Protein AF-A0A9E0R9Z4-F1 (afdb_monomer)

Sequence (331 aa):
MIKPELPKFPKLKLDVGQRIPASWDFDIGVSLILLVPEAERNALAKSPWADFLKLRLADFPATSNPIVISGPKGTRTAVAFVQDDVSGFKALSQARKLIAPLLAERTRKINVISLLHKAQAACVMAEALVSAAFSALFQLPKISGETPDKPPLAAMNFFGEFDAADFRYAKATAEGNNLARWLTHLPGNYLTPGIYRDFAEALAAVEGWEADFYDLDRLEQLEAGAFLSVVEASPIRDAGILRLSYRPKGSREQPLALVGKGICFDTGGSNLKVSGSMLGMHGDMQGSAVALGTMLALTRLTFPTPWTAGWLWLKTTSAQRRSSAMTLLPR

Mean predicted aligned error: 7.46 Å

Radius of gyration: 25.43 Å; Cα contacts (8 Å, |Δi|>4): 610; chains: 1; bounding box: 62×51×84 Å

pLDDT: mean 86.97, std 15.09, range [26.38, 98.12]

Solvent-accessible surface area (backbone atoms only — not comparable to full-atom values): 18214 Å² total; per-residue (Å²): 131,80,74,74,73,85,82,77,74,66,77,66,46,77,47,82,40,93,62,71,67,56,71,82,74,64,60,80,56,35,26,38,38,39,38,30,28,57,92,44,65,71,50,45,70,79,42,63,57,25,72,61,50,56,60,60,55,66,79,48,65,91,84,62,68,65,43,76,46,81,40,78,85,72,22,43,32,28,39,36,66,40,53,78,80,56,46,68,70,58,29,36,56,48,22,40,67,50,46,53,64,46,50,74,69,51,27,36,30,38,41,37,41,45,55,46,90,43,50,69,35,38,29,51,40,49,34,20,36,50,29,34,46,45,60,68,60,42,78,64,84,71,97,56,100,66,81,80,87,73,71,57,54,43,35,40,38,38,23,50,56,47,88,86,49,66,58,61,62,30,50,21,47,35,51,12,52,48,50,20,53,37,60,49,66,39,52,42,89,58,34,37,39,50,54,45,49,55,45,52,49,53,50,25,63,76,73,71,36,49,77,49,78,36,44,59,71,58,35,58,76,66,64,40,54,79,60,51,67,59,48,65,60,42,96,64,94,49,41,34,34,46,32,39,37,45,68,45,89,90,58,82,64,77,57,49,79,43,79,12,49,24,21,22,20,48,37,53,18,82,63,55,51,60,94,67,66,41,66,70,23,33,42,53,19,45,45,27,30,46,45,54,12,47,52,49,16,40,58,70,60,64,50,72,69,24,36,32,34,47,33,43,34,35,50,49,28,36,65,65,76,82,76,78,90,76,80,80,84,80,135

Foldseek 3Di:
DDQDDDFDFDQAAEAEDADQDELVNDDALEAEEEEAALVCNVLCCVHHPSVVCVVVCVVDDNPDAFDWDQDPPRHIYTYGHFYLPDDLVNLLVSLLVRVVVSLVVLRQEYEYEYSDPDLVRVQSNVLSNLLNVRLVQGDADDPDPDDDDGRNHHYYYYYDSCPVHDNLLSRLLSQLVSQLVNQLPDALVNDFLQSVLVNLVVVCVVLVKDKDWQFPVNCVVVVVVVLCVQAVQDPDRSFTKMKIWDADPPDPDDAAEAEFEQECAEQPAQHGDDDCSRPSRSNRRSRVSSVSSVVSSCSSVVPNHIHMYMYGNGYYRHHHDPDPPDDDDDD

Secondary structure (DSSP, 8-state):
--PPPPP-----EEEEESSPPPTTS--TTEEEEEEEESS-GGGGGGSTTHHHHHHHHTTS-TT--SEEEE-GGG-EEEEEEE-TT--HHHHHHHHHHHHHHHHHTT-SEEEEEE--S-HHHHHHHHHHHHHHHHHHHPPPPP-SSSPPPPP---EEEEESS-TT--HHHHHHHHHHHHHHHHHHHS-TTTS-HHHHHHHHHHHHHHHT-EEEEE-HHHHHHTT-HHHHHHHTT-SS---EEEEEEE--TT--SPPEEEEEEEES-B--TTS---TTTTTTGGGGGHHHHHHHHHHHHHHHTT-SS-EEEEEEEE--B-PPP------PPP-

Structure (mmCIF, N/CA/C/O backbone):
data_AF-A0A9E0R9Z4-F1
#
_entry.id   AF-A0A9E0R9Z4-F1
#
loop_
_atom_site.group_PDB
_atom_site.id
_atom_site.type_symbol
_atom_site.label_atom_id
_atom_site.label_alt_id
_atom_site.label_comp_id
_atom_site.label_asym_id
_atom_site.label_entity_id
_atom_site.label_seq_id
_atom_site.pdbx_PDB_ins_code
_atom_site.Cartn_x
_atom_site.Cartn_y
_atom_site.Cartn_z
_atom_site.occupancy
_atom_site.B_iso_or_equiv
_atom_site.auth_seq_id
_atom_site.auth_comp_id
_atom_site.auth_asym_id
_atom_site.auth_atom_id
_atom_site.pdbx_PDB_model_num
ATOM 1 N N . MET A 1 1 ? -27.993 5.389 6.411 1.00 56.16 1 MET A N 1
ATOM 2 C CA . MET A 1 1 ? -26.636 5.944 6.214 1.00 56.16 1 MET A CA 1
ATOM 3 C C . MET A 1 1 ? -25.795 4.835 5.597 1.00 56.16 1 MET A C 1
ATOM 5 O O . MET A 1 1 ? -25.908 3.713 6.075 1.00 56.16 1 MET A O 1
ATOM 9 N N . ILE A 1 2 ? -25.067 5.088 4.507 1.00 62.41 2 ILE A N 1
ATOM 10 C CA . ILE A 1 2 ? -24.232 4.059 3.862 1.00 62.41 2 ILE A CA 1
ATOM 11 C C . ILE A 1 2 ? -23.060 3.772 4.806 1.00 62.41 2 ILE A C 1
ATOM 13 O O . ILE A 1 2 ? -22.281 4.680 5.086 1.00 62.41 2 ILE A O 1
ATOM 17 N N . LYS A 1 3 ? -22.963 2.546 5.334 1.00 71.69 3 LYS A N 1
ATOM 18 C CA . LYS A 1 3 ? -21.789 2.121 6.107 1.00 71.69 3 LYS A CA 1
ATOM 19 C C . LYS A 1 3 ? -20.636 1.837 5.131 1.00 71.69 3 LYS A C 1
ATOM 21 O O . LYS A 1 3 ? -20.890 1.215 4.098 1.00 71.69 3 LYS A O 1
ATOM 26 N N . PRO A 1 4 ? -19.401 2.285 5.410 1.00 80.19 4 PRO A N 1
ATOM 27 C CA . PRO A 1 4 ? -18.258 1.966 4.568 1.00 80.19 4 PRO A CA 1
ATOM 28 C C . PRO A 1 4 ? -17.989 0.458 4.610 1.00 80.19 4 PRO A C 1
ATOM 30 O O . PRO A 1 4 ? -17.840 -0.128 5.679 1.00 80.19 4 PRO A O 1
ATOM 33 N N . GLU A 1 5 ? -17.929 -0.170 3.438 1.00 86.12 5 GLU A N 1
ATOM 34 C CA . GLU A 1 5 ? -17.484 -1.558 3.301 1.00 86.12 5 GLU A CA 1
ATOM 35 C C . GLU A 1 5 ? -15.954 -1.651 3.398 1.00 86.12 5 GLU A C 1
ATOM 37 O O . GLU A 1 5 ? -15.237 -0.674 3.147 1.00 86.12 5 GLU A O 1
ATOM 42 N N . LEU A 1 6 ? -15.446 -2.848 3.713 1.00 90.69 6 LEU A N 1
ATOM 43 C CA . LEU A 1 6 ? -14.014 -3.126 3.639 1.00 90.69 6 LEU A CA 1
ATOM 44 C C . LEU A 1 6 ? -13.506 -2.900 2.201 1.00 90.69 6 LEU A C 1
ATOM 46 O O . LEU A 1 6 ? -14.129 -3.374 1.242 1.00 90.69 6 LEU A O 1
ATOM 50 N N . PRO A 1 7 ? -12.375 -2.194 2.021 1.00 91.75 7 PRO A N 1
ATOM 51 C CA . PRO A 1 7 ? -11.860 -1.904 0.696 1.00 91.75 7 PRO A CA 1
ATOM 52 C C . PRO A 1 7 ? -11.437 -3.181 -0.031 1.00 91.75 7 PRO A C 1
ATOM 54 O O . PRO A 1 7 ? -10.854 -4.101 0.542 1.00 91.75 7 PRO A O 1
ATOM 57 N N . LYS A 1 8 ? -11.676 -3.214 -1.344 1.00 91.75 8 LYS A N 1
ATOM 58 C CA . LYS A 1 8 ? -11.185 -4.287 -2.214 1.00 91.75 8 LYS A CA 1
ATOM 59 C C . LYS A 1 8 ? -9.782 -3.937 -2.694 1.00 91.75 8 LYS A C 1
ATOM 61 O O . LYS A 1 8 ? -9.606 -2.978 -3.445 1.00 91.75 8 LYS A O 1
ATOM 66 N N . PHE A 1 9 ? -8.796 -4.728 -2.291 1.00 92.44 9 PHE A N 1
ATOM 67 C CA . PHE A 1 9 ? -7.417 -4.534 -2.731 1.00 92.44 9 PHE A CA 1
ATOM 68 C C . PHE A 1 9 ? -7.198 -5.008 -4.179 1.00 92.44 9 PHE A C 1
ATOM 70 O O . PHE A 1 9 ? -7.880 -5.936 -4.636 1.00 92.44 9 PHE A O 1
ATOM 77 N N . PRO A 1 10 ? -6.270 -4.381 -4.929 1.00 90.94 10 PRO A N 1
ATOM 78 C CA . PRO A 1 10 ? -5.980 -4.768 -6.304 1.00 90.94 10 PRO A CA 1
ATOM 79 C C . PRO A 1 10 ? -5.499 -6.219 -6.399 1.00 90.94 10 PRO A C 1
ATOM 81 O O . PRO A 1 10 ? -4.565 -6.628 -5.714 1.00 90.94 10 PRO A O 1
ATOM 84 N N . LYS A 1 11 ? -6.103 -6.993 -7.304 1.00 90.62 11 LYS A N 1
ATOM 85 C CA . LYS A 1 11 ? -5.651 -8.348 -7.635 1.00 90.62 11 LYS A CA 1
ATOM 86 C C . LYS A 1 11 ? -4.721 -8.281 -8.839 1.00 90.62 11 LYS A C 1
ATOM 88 O O . LYS A 1 11 ? -5.179 -8.331 -9.976 1.00 90.62 11 LYS A O 1
ATOM 93 N N . LEU A 1 12 ? -3.427 -8.141 -8.573 1.00 94.50 12 LEU A N 1
ATOM 94 C CA . LEU A 1 12 ? -2.393 -8.067 -9.601 1.00 94.50 12 LEU A CA 1
ATOM 95 C C . LEU A 1 12 ? -1.545 -9.342 -9.594 1.00 94.50 12 LEU A C 1
ATOM 97 O O . LEU A 1 12 ? -0.911 -9.672 -8.583 1.00 94.50 12 LEU A O 1
ATOM 101 N N . LYS A 1 13 ? -1.531 -10.058 -10.724 1.00 95.38 13 LYS A N 1
ATOM 102 C CA . LYS A 1 13 ? -0.639 -11.205 -10.910 1.00 95.38 13 LYS A CA 1
ATOM 103 C C . LYS A 1 13 ? 0.789 -10.694 -11.093 1.00 95.38 13 LYS A C 1
ATOM 105 O O . LYS A 1 13 ? 1.010 -9.801 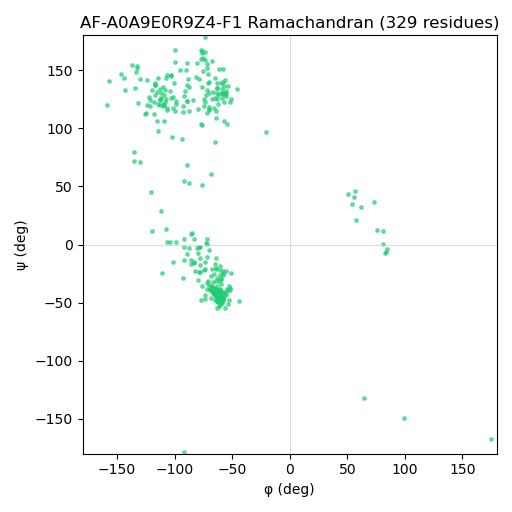-11.905 1.00 95.38 13 LYS A O 1
ATOM 110 N N . LEU A 1 14 ? 1.726 -11.234 -10.321 1.00 95.06 14 LEU A N 1
ATOM 111 C CA . LEU A 1 14 ? 3.145 -10.907 -10.420 1.00 95.06 14 LEU A CA 1
ATOM 112 C C . LEU A 1 14 ? 3.891 -12.200 -10.718 1.00 95.06 14 LEU A C 1
ATOM 114 O O . LEU A 1 14 ? 3.811 -13.124 -9.912 1.00 95.06 14 LEU A O 1
ATOM 118 N N . ASP A 1 15 ? 4.578 -12.250 -11.853 1.00 92.62 15 ASP A N 1
ATOM 119 C CA . ASP A 1 15 ? 5.356 -13.412 -12.281 1.00 92.62 15 ASP A CA 1
ATOM 120 C C . ASP A 1 15 ? 6.812 -12.989 -12.531 1.00 92.62 15 ASP A C 1
ATOM 122 O O . ASP A 1 15 ? 7.058 -11.913 -13.079 1.00 92.62 15 ASP A O 1
ATOM 126 N N . VAL A 1 16 ? 7.774 -13.837 -12.160 1.00 91.88 16 VAL A N 1
ATOM 127 C CA . VAL A 1 16 ? 9.192 -13.680 -12.523 1.00 91.88 16 VAL A CA 1
ATOM 128 C C . VAL A 1 16 ? 9.520 -14.727 -13.582 1.00 91.88 16 VAL A C 1
ATOM 130 O O . VAL A 1 16 ? 9.368 -15.925 -13.349 1.00 91.88 16 VAL A O 1
ATOM 133 N N . GLY A 1 17 ? 9.892 -14.275 -14.776 1.00 82.38 17 GLY A N 1
ATOM 134 C CA . GLY A 1 17 ? 10.219 -15.124 -15.914 1.00 82.38 17 GLY A CA 1
ATOM 135 C C . GLY A 1 17 ? 11.726 -15.269 -16.100 1.00 82.38 17 GLY A C 1
ATOM 136 O O . GLY A 1 17 ? 12.461 -14.288 -16.026 1.00 82.38 17 GLY A O 1
ATOM 137 N N . GLN A 1 18 ? 12.179 -16.483 -16.421 1.00 69.06 18 GLN A N 1
ATOM 138 C CA . GLN A 1 18 ? 13.611 -16.784 -16.556 1.00 69.06 18 GLN A CA 1
ATOM 139 C C . GLN A 1 18 ? 14.242 -16.302 -17.871 1.00 69.06 18 GLN A C 1
ATOM 141 O O . GLN A 1 18 ? 15.449 -16.091 -17.932 1.00 69.06 18 GLN A O 1
ATOM 146 N N . ARG A 1 19 ? 13.454 -16.119 -18.940 1.00 82.38 19 ARG A N 1
ATOM 147 C CA . ARG A 1 19 ? 13.958 -15.655 -20.244 1.00 82.38 19 ARG A CA 1
ATOM 148 C C . ARG A 1 19 ? 13.379 -14.294 -20.589 1.00 82.38 19 ARG A C 1
ATOM 150 O O . ARG A 1 19 ? 12.162 -14.128 -20.572 1.00 82.38 19 ARG A O 1
ATOM 157 N N . ILE A 1 20 ? 14.240 -13.359 -20.989 1.00 82.38 20 ILE A N 1
ATOM 158 C CA . ILE A 1 20 ? 13.803 -12.101 -21.601 1.00 82.38 20 ILE A CA 1
ATOM 159 C C . ILE A 1 20 ? 12.980 -12.429 -22.865 1.00 82.38 20 ILE A C 1
ATOM 161 O O . ILE A 1 20 ? 13.461 -13.182 -23.723 1.00 82.38 20 ILE A O 1
ATOM 165 N N . PRO A 1 21 ? 11.743 -11.913 -22.991 1.00 81.94 21 PRO A N 1
ATOM 166 C CA . PRO A 1 21 ? 10.902 -12.171 -24.154 1.00 81.94 21 PRO A CA 1
ATOM 167 C C . PRO A 1 21 ? 11.546 -11.596 -25.417 1.00 81.94 21 PRO A C 1
ATOM 169 O O . PRO A 1 21 ? 12.087 -10.491 -25.402 1.00 81.94 21 PRO A O 1
ATOM 172 N N . ALA A 1 22 ? 11.476 -12.335 -26.519 1.00 80.56 22 ALA A N 1
ATOM 173 C CA . ALA A 1 22 ? 11.894 -11.857 -27.827 1.00 80.56 22 ALA A CA 1
ATOM 174 C C . ALA A 1 22 ? 10.876 -10.851 -28.389 1.00 80.56 22 ALA A C 1
ATOM 176 O O . ALA A 1 22 ? 9.740 -10.754 -27.931 1.00 80.56 22 ALA A O 1
ATOM 177 N N . SER A 1 23 ? 11.254 -10.114 -29.433 1.00 77.06 23 SER A N 1
ATOM 178 C CA . SER A 1 23 ? 10.405 -9.087 -30.063 1.00 77.06 23 SER A CA 1
ATOM 179 C C . SER A 1 23 ? 9.060 -9.610 -30.589 1.00 77.06 23 SER A C 1
ATOM 181 O O . SER A 1 23 ? 8.093 -8.851 -30.697 1.00 77.06 23 SER A O 1
ATOM 183 N N . TRP A 1 24 ? 8.971 -10.896 -30.929 1.00 71.31 24 TRP A N 1
ATOM 184 C CA . TRP A 1 24 ? 7.733 -11.527 -31.385 1.00 71.31 24 TRP A CA 1
ATOM 185 C C . TRP A 1 24 ? 6.841 -12.038 -30.245 1.00 71.31 24 TRP A C 1
ATOM 187 O O . TRP A 1 24 ? 5.665 -12.268 -30.508 1.00 71.31 24 TRP A O 1
ATOM 197 N N . ASP A 1 25 ? 7.347 -12.123 -29.009 1.00 76.56 25 ASP A N 1
ATOM 198 C CA . ASP A 1 25 ? 6.616 -12.617 -27.828 1.00 76.56 25 ASP A CA 1
ATOM 199 C C . ASP A 1 25 ? 5.656 -11.555 -27.229 1.00 76.56 25 ASP A C 1
ATOM 201 O O . ASP A 1 25 ? 4.961 -11.815 -26.248 1.00 76.56 25 ASP A O 1
ATOM 205 N N . PHE A 1 26 ? 5.619 -10.339 -27.791 1.00 80.38 26 PHE A N 1
ATOM 206 C CA . PHE A 1 26 ? 4.777 -9.238 -27.311 1.00 80.38 26 PHE A CA 1
ATOM 207 C C . PHE A 1 26 ? 3.416 -9.193 -28.019 1.00 80.38 26 PHE A C 1
ATOM 209 O O . PHE A 1 26 ? 3.329 -8.888 -29.216 1.00 80.38 26 PHE A O 1
ATOM 216 N N . ASP A 1 27 ? 2.363 -9.445 -27.238 1.00 77.44 27 ASP A N 1
ATOM 217 C CA . ASP A 1 27 ? 0.961 -9.291 -27.632 1.00 77.44 27 ASP A CA 1
ATOM 218 C C . ASP A 1 27 ? 0.534 -7.813 -27.721 1.00 77.44 27 ASP A C 1
ATOM 220 O O . ASP A 1 27 ? 1.096 -6.924 -27.075 1.00 77.44 27 ASP A O 1
ATOM 224 N N . ILE A 1 28 ? -0.544 -7.555 -28.468 1.00 75.94 28 ILE A N 1
ATOM 225 C CA . ILE A 1 28 ? -1.193 -6.238 -28.523 1.00 75.94 28 ILE A CA 1
ATOM 226 C C . ILE A 1 28 ? -1.750 -5.876 -27.135 1.00 75.94 28 ILE A C 1
ATOM 228 O O . ILE A 1 28 ? -2.416 -6.681 -26.483 1.00 75.94 28 ILE A O 1
ATOM 232 N N . GLY A 1 29 ? -1.513 -4.638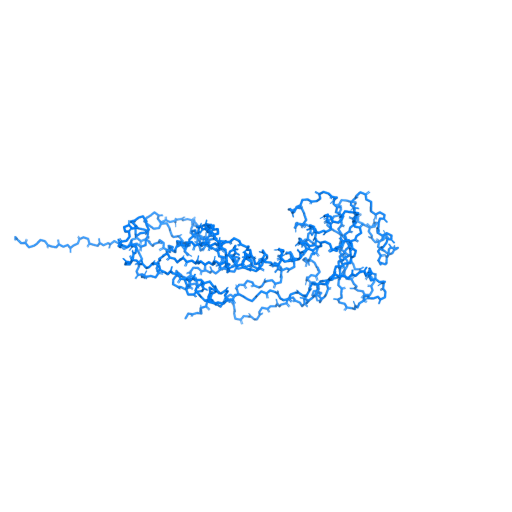 -26.690 1.00 76.25 29 GLY A N 1
ATOM 233 C CA . GLY A 1 29 ? -1.996 -4.140 -25.394 1.00 76.25 29 GLY A CA 1
ATOM 234 C C . GLY A 1 29 ? -1.136 -4.547 -24.191 1.00 76.25 29 GLY A C 1
ATOM 235 O O . GLY A 1 29 ? -1.563 -4.360 -23.047 1.00 76.25 29 GLY A O 1
ATOM 236 N N . VAL A 1 30 ? 0.058 -5.092 -24.444 1.00 88.69 30 VAL A N 1
ATOM 237 C CA . VAL A 1 30 ? 1.127 -5.251 -23.454 1.00 88.69 30 VAL A CA 1
ATOM 238 C C . VAL A 1 30 ? 2.010 -4.008 -23.493 1.00 88.69 30 VAL A C 1
ATOM 240 O O . VAL A 1 30 ? 2.410 -3.554 -24.562 1.00 88.69 30 VAL A O 1
ATOM 243 N N . SER A 1 31 ? 2.316 -3.446 -22.330 1.00 94.00 31 SER A N 1
ATOM 244 C CA . SER A 1 31 ? 3.304 -2.374 -22.201 1.00 94.00 31 SER A CA 1
ATOM 245 C C . SER A 1 31 ? 4.643 -2.924 -21.731 1.00 94.00 31 SER A C 1
ATOM 247 O O . SER A 1 31 ? 4.710 -3.971 -21.089 1.00 94.00 31 SER A O 1
ATOM 249 N N . LEU A 1 32 ? 5.710 -2.192 -22.026 1.00 94.75 32 LEU A N 1
ATOM 250 C CA . LEU A 1 32 ? 7.074 -2.558 -21.677 1.00 94.75 32 LEU A CA 1
ATOM 251 C C . LEU A 1 32 ? 7.691 -1.491 -20.772 1.00 94.75 32 LEU A C 1
ATOM 253 O O . LEU A 1 32 ? 7.618 -0.302 -21.069 1.00 94.75 32 LEU A O 1
ATOM 257 N N . ILE A 1 33 ? 8.330 -1.918 -19.688 1.00 97.25 33 ILE A N 1
ATOM 258 C CA . ILE A 1 33 ? 9.243 -1.107 -18.888 1.00 97.25 33 ILE A CA 1
ATOM 259 C C . ILE A 1 33 ? 10.650 -1.670 -19.072 1.00 97.25 33 ILE A C 1
ATOM 261 O O . ILE A 1 33 ? 10.876 -2.855 -18.838 1.00 97.25 33 ILE A O 1
ATOM 265 N N . LEU A 1 34 ? 11.594 -0.820 -19.467 1.00 96.75 34 LEU A N 1
ATOM 266 C CA . LEU A 1 34 ? 13.016 -1.147 -19.536 1.00 96.75 34 LEU A CA 1
ATOM 267 C C . LEU A 1 34 ? 13.759 -0.413 -18.425 1.00 96.75 34 LEU A C 1
ATOM 269 O O . LEU A 1 34 ? 13.718 0.817 -18.363 1.00 96.75 34 LEU A O 1
ATOM 273 N N . LEU A 1 35 ? 14.451 -1.162 -17.569 1.00 97.50 35 LEU A N 1
ATOM 274 C CA . LEU A 1 35 ? 15.369 -0.610 -16.577 1.00 97.50 35 LEU A CA 1
ATOM 275 C C . LEU A 1 35 ? 16.792 -0.731 -17.118 1.00 97.50 35 LEU A C 1
ATOM 277 O O . LEU A 1 35 ? 17.285 -1.837 -17.325 1.00 97.50 35 LEU A O 1
ATOM 281 N N . VAL A 1 36 ? 17.437 0.404 -17.367 1.00 96.75 36 VAL A N 1
ATOM 282 C CA . VAL A 1 36 ? 18.764 0.494 -17.987 1.00 96.75 36 VAL A CA 1
ATOM 283 C C . VAL A 1 36 ? 19.734 1.132 -16.991 1.00 96.75 36 VAL A C 1
ATOM 285 O O . VAL A 1 36 ? 19.356 2.127 -16.369 1.00 96.75 36 VAL A O 1
ATOM 288 N N . PRO A 1 37 ? 20.974 0.634 -16.834 1.00 96.25 37 PRO A N 1
ATOM 289 C CA . PRO A 1 37 ? 21.975 1.302 -16.009 1.00 96.25 37 PRO A CA 1
ATOM 290 C C . PRO A 1 37 ? 22.214 2.730 -16.505 1.00 96.25 37 PRO A C 1
ATOM 292 O O . PRO A 1 37 ? 22.470 2.948 -17.691 1.00 96.25 37 PRO A O 1
ATOM 295 N N . GLU A 1 38 ? 22.165 3.719 -15.611 1.00 94.31 38 GLU A N 1
ATOM 296 C CA . GLU A 1 38 ? 22.429 5.116 -15.980 1.00 94.31 38 GLU A CA 1
ATOM 297 C C . GLU A 1 38 ? 23.867 5.309 -16.488 1.00 94.31 38 GLU A C 1
ATOM 299 O O . GLU A 1 38 ? 24.081 6.058 -17.443 1.00 94.31 38 GLU A O 1
ATOM 304 N N . ALA A 1 39 ? 24.823 4.574 -15.907 1.00 93.12 39 ALA A N 1
ATOM 305 C CA . ALA A 1 39 ? 26.234 4.592 -16.289 1.00 93.12 39 ALA A CA 1
ATOM 306 C C . ALA A 1 39 ? 26.532 3.857 -17.612 1.00 93.12 39 ALA A C 1
ATOM 308 O O . ALA A 1 39 ? 27.533 4.154 -18.258 1.00 93.12 39 ALA A O 1
ATOM 309 N N . GLU A 1 40 ? 25.671 2.928 -18.045 1.00 92.88 40 GLU A N 1
ATOM 310 C CA . GLU A 1 40 ? 25.884 2.121 -19.253 1.00 92.88 40 GLU A CA 1
ATOM 311 C C . GLU A 1 40 ? 24.608 2.025 -20.098 1.00 92.88 40 GLU A C 1
ATOM 313 O O . GLU A 1 40 ? 23.968 0.980 -20.231 1.00 92.88 40 GLU A O 1
ATOM 318 N N . ARG A 1 41 ? 24.245 3.138 -20.746 1.00 90.69 41 ARG A N 1
ATOM 319 C CA . ARG A 1 41 ? 23.057 3.192 -21.619 1.00 90.69 41 ARG A CA 1
ATOM 320 C C . ARG A 1 41 ? 23.130 2.220 -22.806 1.00 90.69 41 ARG A C 1
ATOM 322 O O . ARG A 1 41 ? 22.093 1.817 -23.329 1.00 90.69 41 ARG A O 1
ATOM 329 N N . ASN A 1 42 ? 24.333 1.788 -23.197 1.00 89.81 42 ASN A N 1
ATOM 330 C CA . ASN A 1 42 ? 24.546 0.793 -24.254 1.00 89.81 42 ASN A CA 1
ATOM 331 C C . ASN A 1 42 ? 23.985 -0.598 -23.911 1.00 89.81 42 ASN A C 1
ATOM 333 O O . ASN A 1 42 ? 23.737 -1.378 -24.833 1.00 89.81 42 ASN A O 1
ATOM 337 N N . ALA A 1 43 ? 23.686 -0.885 -22.636 1.00 92.38 43 ALA A N 1
ATOM 338 C CA . ALA A 1 43 ? 23.003 -2.112 -22.221 1.00 92.38 43 ALA A CA 1
ATOM 339 C C . ALA A 1 43 ? 21.655 -2.321 -22.941 1.00 92.38 43 ALA A C 1
ATOM 341 O O . ALA A 1 43 ? 21.230 -3.462 -23.123 1.00 92.38 43 ALA A O 1
ATOM 342 N N . LEU A 1 44 ? 21.032 -1.248 -23.457 1.00 92.31 44 LEU A N 1
ATOM 343 C CA . LEU A 1 44 ? 19.868 -1.298 -24.355 1.00 92.31 44 LEU A CA 1
ATOM 344 C C . LEU A 1 44 ? 20.049 -2.235 -25.558 1.00 92.31 44 LEU A C 1
ATOM 346 O O . LEU A 1 44 ? 19.057 -2.743 -26.075 1.00 92.31 44 LEU A O 1
ATOM 350 N N . ALA A 1 45 ? 21.282 -2.512 -25.993 1.00 91.56 45 ALA A N 1
ATOM 351 C CA . ALA A 1 45 ? 21.564 -3.481 -27.053 1.00 91.56 45 ALA A CA 1
ATOM 352 C C . ALA A 1 45 ? 21.038 -4.900 -26.750 1.00 91.56 45 ALA A C 1
ATOM 354 O O . ALA A 1 45 ? 20.797 -5.666 -27.675 1.00 91.56 45 ALA A O 1
ATOM 355 N N . LYS A 1 46 ? 20.831 -5.234 -25.469 1.00 90.06 46 LYS A N 1
ATOM 356 C CA . LYS A 1 46 ? 20.299 -6.526 -25.006 1.00 90.06 46 LYS A CA 1
ATOM 357 C C . LYS A 1 46 ? 18.764 -6.563 -24.945 1.00 90.06 46 LYS A C 1
ATOM 359 O O . LYS A 1 46 ? 18.192 -7.587 -24.584 1.00 90.06 46 LYS A O 1
ATOM 364 N N . SER A 1 47 ? 18.091 -5.451 -25.246 1.00 90.88 47 SER A N 1
ATOM 365 C CA . SER A 1 47 ? 16.631 -5.348 -25.176 1.00 90.88 47 SER A CA 1
ATOM 366 C C . SER A 1 47 ? 15.943 -5.753 -26.487 1.00 90.88 47 SER A C 1
ATOM 368 O O . SER A 1 47 ? 16.537 -5.648 -27.567 1.00 90.88 47 SER A O 1
ATOM 370 N N . PRO A 1 48 ? 14.667 -6.174 -26.434 1.00 88.56 48 PRO A N 1
ATOM 371 C CA . PRO A 1 48 ? 13.852 -6.326 -27.632 1.00 88.56 48 PRO A CA 1
ATOM 372 C C . PRO A 1 48 ? 13.780 -5.006 -28.403 1.00 88.56 48 PRO A C 1
ATOM 374 O O . PRO A 1 48 ? 13.574 -3.950 -27.811 1.00 88.56 48 PRO A O 1
ATOM 377 N N . TRP A 1 49 ? 13.920 -5.073 -29.729 1.00 90.31 49 TRP A N 1
ATOM 378 C CA . TRP A 1 49 ? 13.913 -3.896 -30.610 1.00 90.31 49 TRP A CA 1
ATOM 379 C C . TRP A 1 49 ? 15.044 -2.886 -30.342 1.00 90.31 49 TRP A C 1
ATOM 381 O O . TRP A 1 49 ? 14.863 -1.691 -30.569 1.00 90.31 49 TRP A O 1
ATOM 391 N N . ALA A 1 50 ? 16.216 -3.355 -29.900 1.00 91.81 50 ALA A N 1
ATOM 392 C CA . ALA A 1 50 ? 17.373 -2.520 -29.572 1.00 91.81 50 ALA A CA 1
ATOM 393 C C . ALA A 1 50 ? 17.683 -1.411 -30.597 1.00 91.81 50 ALA A C 1
ATOM 395 O O . ALA A 1 50 ? 17.850 -0.259 -30.204 1.00 91.81 50 ALA A O 1
ATOM 396 N N . ASP A 1 51 ? 17.732 -1.723 -31.896 1.00 91.81 51 ASP A N 1
ATOM 397 C CA . ASP A 1 51 ? 18.071 -0.731 -32.931 1.00 91.81 51 ASP A CA 1
ATOM 398 C C . ASP A 1 51 ? 17.011 0.370 -33.050 1.00 91.81 51 ASP A C 1
ATOM 400 O O . ASP A 1 51 ? 17.338 1.555 -33.118 1.00 91.81 51 ASP A O 1
ATOM 404 N N . PHE A 1 52 ? 15.731 -0.005 -32.974 1.00 92.38 52 PHE A N 1
ATOM 405 C CA . PHE A 1 52 ? 14.625 0.951 -32.927 1.00 92.38 52 PHE A CA 1
ATOM 406 C C . PHE A 1 52 ? 14.712 1.836 -31.678 1.00 92.38 52 PHE A C 1
ATOM 408 O O . PHE A 1 52 ? 14.579 3.055 -31.771 1.00 92.38 52 PHE A O 1
ATOM 415 N N . LEU A 1 53 ? 14.958 1.240 -30.508 1.00 93.06 53 LEU A N 1
ATOM 416 C CA . LEU A 1 53 ? 15.045 1.975 -29.246 1.00 93.06 53 LEU A CA 1
ATOM 417 C C . LEU A 1 53 ? 16.219 2.957 -29.246 1.00 93.06 53 LEU A C 1
ATOM 419 O O . LEU A 1 53 ? 16.041 4.097 -28.831 1.00 93.06 53 LEU A O 1
ATOM 423 N N . LYS A 1 54 ? 17.389 2.559 -29.758 1.00 92.44 54 LYS A N 1
ATOM 424 C CA . LYS A 1 54 ? 18.556 3.446 -29.885 1.00 92.44 54 LYS A CA 1
ATOM 425 C C . LYS A 1 54 ? 18.241 4.680 -30.729 1.00 92.44 54 LYS A C 1
ATOM 427 O O . LYS A 1 54 ? 18.540 5.788 -30.296 1.00 92.44 54 LYS A O 1
ATOM 432 N N . LEU A 1 55 ? 17.601 4.495 -31.886 1.00 92.69 55 LEU A N 1
ATOM 433 C CA . LEU A 1 55 ? 17.214 5.606 -32.760 1.00 92.69 55 LEU A CA 1
ATOM 434 C C . LEU A 1 55 ? 16.204 6.535 -32.078 1.00 92.69 55 LEU A C 1
ATOM 436 O O . LEU A 1 55 ? 16.397 7.743 -32.063 1.00 92.69 55 LEU A O 1
ATOM 440 N N . ARG A 1 56 ? 15.152 5.985 -31.459 1.00 93.31 56 ARG A N 1
ATOM 441 C CA . ARG A 1 56 ? 14.086 6.799 -30.848 1.00 93.31 56 ARG A CA 1
ATOM 442 C C . ARG A 1 56 ? 14.517 7.513 -29.578 1.00 93.31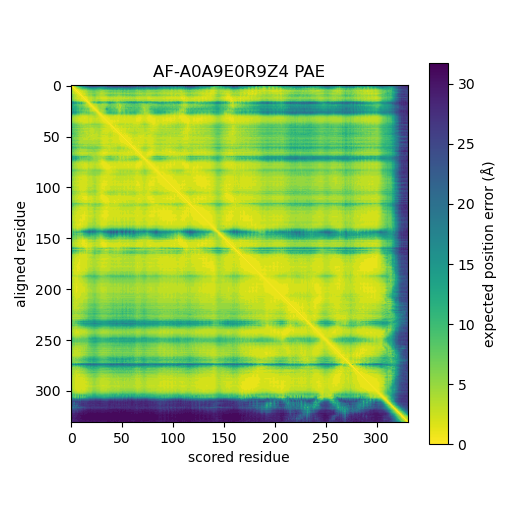 56 ARG A C 1
ATOM 444 O O . ARG A 1 56 ? 14.020 8.595 -29.302 1.00 93.31 56 ARG A O 1
ATOM 451 N N . LEU A 1 57 ? 15.410 6.925 -28.788 1.00 93.00 57 LEU A N 1
ATOM 452 C CA . LEU A 1 57 ? 15.911 7.566 -27.573 1.00 93.00 57 LEU A CA 1
ATOM 453 C C . LEU A 1 57 ? 16.892 8.707 -27.879 1.00 93.00 57 LEU A C 1
ATOM 455 O O . LEU A 1 57 ? 17.036 9.593 -27.041 1.00 93.00 57 LEU A O 1
ATOM 459 N N . ALA A 1 58 ? 17.513 8.725 -29.066 1.00 92.19 58 ALA A N 1
ATOM 460 C CA . ALA A 1 58 ? 18.360 9.832 -29.514 1.00 92.19 58 ALA A CA 1
ATOM 461 C C . ALA A 1 58 ? 17.572 11.135 -29.763 1.00 92.19 58 ALA A C 1
ATOM 463 O O . ALA A 1 58 ? 18.154 12.214 -29.688 1.00 92.19 58 ALA A O 1
ATOM 464 N N . ASP A 1 59 ? 16.253 11.045 -29.981 1.00 94.06 59 ASP A N 1
ATOM 465 C CA . ASP A 1 59 ? 15.362 12.204 -30.148 1.00 94.06 59 ASP A CA 1
ATOM 466 C C . ASP A 1 59 ? 15.124 12.973 -28.826 1.00 94.06 59 ASP A C 1
ATOM 468 O O . ASP A 1 59 ? 14.551 14.064 -28.831 1.00 94.06 59 ASP A O 1
ATOM 472 N N . PHE A 1 60 ? 15.529 12.417 -27.676 1.00 94.44 60 PHE A N 1
ATOM 473 C CA . PHE A 1 60 ? 15.267 12.988 -26.353 1.00 94.44 60 PHE A CA 1
ATOM 474 C C . PHE A 1 60 ? 16.530 13.596 -25.723 1.00 94.44 60 PHE A C 1
ATOM 476 O O . PHE A 1 60 ? 17.620 13.032 -25.843 1.00 94.44 60 PHE A O 1
ATOM 483 N N . PRO A 1 61 ? 16.402 14.693 -24.948 1.00 93.81 61 PRO A N 1
ATOM 484 C CA . PRO A 1 61 ? 17.513 15.219 -24.161 1.00 93.81 61 PRO A CA 1
ATOM 485 C C . PRO A 1 61 ? 18.084 14.160 -23.214 1.00 93.81 61 PRO A C 1
ATOM 487 O O . PRO A 1 61 ? 17.323 13.436 -22.568 1.00 93.81 61 PRO A O 1
ATOM 490 N N . ALA A 1 62 ? 19.409 14.134 -23.042 1.00 87.69 62 ALA A N 1
ATOM 491 C CA . ALA A 1 62 ? 20.096 13.162 -22.184 1.00 87.69 62 ALA A CA 1
ATOM 492 C C . ALA A 1 62 ? 19.621 13.176 -20.714 1.00 87.69 62 ALA A C 1
ATOM 494 O O . ALA A 1 62 ? 19.724 12.158 -20.027 1.00 87.69 62 ALA A O 1
ATOM 495 N N . THR A 1 63 ? 19.079 14.308 -20.253 1.00 90.94 63 THR A N 1
ATOM 496 C CA . THR A 1 63 ? 18.505 14.519 -18.914 1.00 90.94 63 THR A CA 1
ATOM 497 C C . THR A 1 63 ? 17.097 13.939 -18.739 1.00 90.94 63 THR A C 1
ATOM 499 O O . THR A 1 63 ? 16.606 13.859 -17.612 1.00 90.94 63 THR A O 1
ATOM 502 N N . SER A 1 64 ? 16.431 13.527 -19.822 1.00 93.06 64 SER A N 1
ATOM 503 C CA . SER A 1 64 ? 15.068 12.985 -19.777 1.00 93.06 64 SER A CA 1
ATOM 504 C C . SER A 1 64 ? 15.056 11.611 -19.116 1.00 93.06 64 SER A C 1
ATOM 506 O O . SER A 1 64 ? 15.681 10.671 -19.609 1.00 93.06 64 SER A O 1
ATOM 508 N N . ASN A 1 65 ? 14.338 11.481 -17.999 1.00 94.44 65 ASN A N 1
ATOM 509 C CA . ASN A 1 65 ? 14.218 10.218 -17.278 1.00 94.44 65 ASN A CA 1
ATOM 510 C C . ASN A 1 65 ? 12.959 10.191 -16.373 1.00 94.44 65 ASN A C 1
ATOM 512 O O . ASN A 1 65 ? 12.853 11.009 -15.448 1.00 94.44 65 ASN A O 1
ATOM 516 N N . PRO A 1 66 ? 12.010 9.257 -16.571 1.00 95.69 66 PRO A N 1
ATOM 517 C CA . PRO A 1 66 ? 11.970 8.251 -17.634 1.00 95.69 66 PRO A CA 1
ATOM 518 C C . PRO A 1 66 ? 11.557 8.838 -18.993 1.00 95.69 66 PRO A C 1
ATOM 520 O O . PRO A 1 66 ? 11.032 9.949 -19.067 1.00 95.69 66 PRO A O 1
ATOM 523 N N . ILE A 1 67 ? 11.763 8.066 -20.058 1.00 96.50 67 ILE A N 1
ATOM 524 C CA . ILE A 1 67 ? 11.305 8.372 -21.420 1.00 96.50 67 ILE A CA 1
ATOM 525 C C . ILE A 1 67 ? 10.193 7.392 -21.788 1.00 96.50 67 ILE A C 1
ATOM 527 O O . ILE A 1 67 ? 10.328 6.196 -21.550 1.00 96.50 67 ILE A O 1
ATOM 531 N N . VAL A 1 68 ? 9.100 7.875 -22.379 1.00 95.12 68 VAL A N 1
ATOM 532 C CA . VAL A 1 68 ? 7.985 7.025 -22.821 1.00 95.12 68 VAL A CA 1
ATOM 533 C C . VAL A 1 68 ? 7.770 7.209 -24.314 1.00 95.12 68 VAL A C 1
ATOM 535 O O . VAL A 1 68 ? 7.555 8.323 -24.784 1.00 95.12 68 VAL A O 1
ATOM 538 N N . ILE A 1 69 ? 7.813 6.107 -25.055 1.00 94.06 69 ILE A N 1
ATOM 539 C CA . ILE A 1 69 ? 7.695 6.080 -26.512 1.00 94.06 69 ILE A CA 1
ATOM 540 C C . ILE A 1 69 ? 6.713 5.006 -26.961 1.00 94.06 69 ILE A C 1
ATOM 542 O O . ILE A 1 69 ? 6.503 3.989 -26.298 1.00 94.06 69 ILE A O 1
ATOM 546 N N . SER A 1 70 ? 6.120 5.224 -28.130 1.00 90.69 70 SER A N 1
ATOM 547 C CA . SER A 1 70 ? 5.374 4.181 -28.829 1.00 90.69 70 SER A CA 1
ATOM 548 C C . SER A 1 70 ? 6.365 3.274 -29.552 1.00 90.69 70 SER A C 1
ATOM 550 O O . SER A 1 70 ? 7.115 3.732 -30.414 1.00 90.69 70 SER A O 1
ATOM 552 N N . GLY A 1 71 ? 6.393 2.010 -29.150 1.00 83.81 71 GLY A N 1
ATOM 553 C CA . GLY A 1 71 ? 7.224 0.962 -29.720 1.00 83.81 71 GLY A CA 1
ATOM 554 C C . GLY A 1 71 ? 6.528 0.190 -30.844 1.00 83.81 71 GLY A C 1
ATOM 555 O O . GLY A 1 71 ? 5.377 0.475 -31.201 1.00 83.81 71 GLY A O 1
ATOM 556 N N . PRO A 1 72 ? 7.214 -0.816 -31.408 1.00 82.31 72 PRO A N 1
ATOM 557 C CA . PRO A 1 72 ? 6.657 -1.669 -32.450 1.00 82.31 72 PRO A CA 1
ATOM 558 C C . PRO A 1 72 ? 5.370 -2.375 -31.998 1.00 82.31 72 PRO A C 1
ATOM 560 O O . PRO A 1 72 ? 5.167 -2.646 -30.812 1.00 82.31 72 PRO A O 1
ATOM 563 N N . LYS A 1 73 ? 4.482 -2.659 -32.960 1.00 79.50 73 LYS A N 1
ATOM 564 C CA . LYS A 1 73 ? 3.146 -3.250 -32.732 1.00 79.50 73 LYS A CA 1
ATOM 565 C C . LYS A 1 73 ? 2.232 -2.441 -31.787 1.00 79.50 73 LYS A C 1
ATOM 567 O O . LYS A 1 73 ? 1.296 -2.992 -31.218 1.00 79.50 73 LYS A O 1
ATOM 572 N N . GLY A 1 74 ? 2.495 -1.142 -31.609 1.00 81.31 74 GLY A N 1
ATOM 573 C CA . GLY A 1 74 ? 1.721 -0.284 -30.703 1.00 81.31 74 GLY A CA 1
ATOM 574 C C . GLY A 1 74 ? 2.042 -0.493 -29.218 1.00 81.31 74 GLY A C 1
ATOM 575 O O . GLY A 1 74 ? 1.319 0.008 -28.362 1.00 81.31 74 GLY A O 1
ATOM 576 N N . THR A 1 75 ? 3.123 -1.212 -28.900 1.00 87.06 75 THR A N 1
ATOM 577 C CA . THR A 1 75 ? 3.588 -1.445 -27.525 1.00 87.06 75 THR A CA 1
ATOM 578 C C . THR A 1 75 ? 4.034 -0.129 -26.899 1.00 87.06 75 THR A C 1
ATOM 580 O O . THR A 1 75 ? 5.014 0.471 -27.346 1.00 87.06 75 THR A O 1
ATOM 583 N N . ARG A 1 76 ? 3.389 0.326 -25.824 1.00 91.94 76 ARG A N 1
ATOM 584 C CA . ARG A 1 76 ? 3.891 1.490 -25.084 1.00 91.94 76 ARG A CA 1
ATOM 585 C C . ARG A 1 76 ? 5.106 1.101 -24.256 1.00 91.94 76 ARG A C 1
ATOM 587 O O . ARG A 1 76 ? 5.005 0.231 -23.392 1.00 91.94 76 ARG A O 1
ATOM 594 N N . THR A 1 77 ? 6.243 1.732 -24.534 1.00 94.38 77 THR A N 1
ATOM 595 C CA . THR A 1 77 ? 7.527 1.416 -23.902 1.00 94.38 77 THR A CA 1
ATOM 596 C C . THR A 1 77 ? 7.993 2.587 -23.052 1.00 94.38 77 THR A C 1
ATOM 598 O O . THR A 1 77 ? 8.182 3.690 -23.560 1.00 94.38 77 THR A O 1
ATOM 601 N N . ALA A 1 78 ? 8.190 2.344 -21.762 1.00 96.31 78 ALA A N 1
ATOM 602 C CA . ALA A 1 78 ? 8.764 3.288 -20.820 1.00 96.31 78 ALA A CA 1
ATOM 603 C C . ALA A 1 78 ? 10.188 2.844 -20.456 1.00 96.31 78 ALA A C 1
ATOM 605 O O . ALA A 1 78 ? 10.408 1.716 -20.026 1.00 96.31 78 ALA A O 1
ATOM 606 N N . VAL A 1 79 ? 11.166 3.723 -20.634 1.00 97.19 79 VAL A N 1
ATOM 607 C CA . VAL A 1 79 ? 12.583 3.461 -20.373 1.00 97.19 79 VAL A CA 1
ATOM 608 C C . VAL A 1 79 ? 13.024 4.311 -19.191 1.00 97.19 79 VAL A C 1
ATOM 610 O O . VAL A 1 79 ? 12.857 5.532 -19.205 1.00 97.19 79 VAL A O 1
ATOM 613 N N . ALA A 1 80 ? 13.584 3.670 -18.170 1.00 97.44 80 ALA A N 1
ATOM 614 C CA . ALA A 1 80 ? 14.199 4.333 -17.031 1.00 97.44 80 ALA A CA 1
ATOM 615 C C . ALA A 1 80 ? 15.702 4.093 -17.026 1.00 97.44 80 ALA A C 1
ATOM 617 O O . ALA A 1 80 ? 16.155 2.955 -17.143 1.00 97.44 80 ALA A O 1
ATOM 618 N N . PHE A 1 81 ? 16.455 5.167 -16.807 1.00 96.69 81 PHE A N 1
ATOM 619 C CA . PHE A 1 81 ? 17.871 5.081 -16.478 1.00 96.69 81 PHE A CA 1
ATOM 620 C C . PHE A 1 81 ? 18.013 5.072 -14.954 1.00 96.69 81 PHE A C 1
ATOM 622 O O . PHE A 1 81 ? 17.554 5.996 -14.273 1.00 96.69 81 PHE A O 1
ATOM 629 N N . VAL A 1 82 ? 18.576 3.999 -14.410 1.00 97.00 82 VAL A N 1
ATOM 630 C CA . VAL A 1 82 ? 18.577 3.707 -12.973 1.00 97.00 82 VAL A CA 1
ATOM 631 C C . VAL A 1 82 ? 20.009 3.707 -12.452 1.00 97.00 82 VAL A C 1
ATOM 633 O O . VAL A 1 82 ? 20.914 3.175 -13.093 1.00 97.00 82 VAL A O 1
ATOM 636 N N . GLN A 1 83 ? 20.203 4.319 -11.287 1.00 95.19 83 GLN A N 1
ATOM 637 C CA . GLN A 1 83 ? 21.480 4.304 -10.578 1.00 95.19 83 GLN A CA 1
ATOM 638 C C . GLN A 1 83 ? 21.661 2.979 -9.848 1.00 95.19 83 GLN A C 1
ATOM 640 O O . GLN A 1 83 ? 20.714 2.440 -9.277 1.00 95.19 83 GLN A O 1
ATOM 645 N N . ASP A 1 84 ? 22.890 2.484 -9.830 1.00 92.44 84 ASP A N 1
ATOM 646 C CA . ASP A 1 84 ? 23.251 1.232 -9.167 1.00 92.44 84 ASP A CA 1
ATOM 647 C C . ASP A 1 84 ? 22.969 1.235 -7.654 1.00 92.44 84 ASP A C 1
ATOM 649 O O . ASP A 1 84 ? 22.768 0.178 -7.060 1.00 92.44 84 ASP A O 1
ATOM 653 N N . ASP A 1 85 ? 22.969 2.413 -7.032 1.00 94.12 85 ASP A N 1
ATOM 654 C CA . ASP A 1 85 ? 22.703 2.673 -5.616 1.00 94.12 85 ASP A CA 1
ATOM 655 C C . ASP A 1 85 ? 21.382 3.436 -5.404 1.00 94.12 85 ASP A C 1
ATOM 657 O O . ASP A 1 85 ? 21.224 4.189 -4.440 1.00 94.12 85 ASP A O 1
ATOM 661 N N . VAL A 1 86 ? 20.412 3.257 -6.313 1.00 95.38 86 VAL A N 1
ATOM 662 C CA . VAL A 1 86 ? 19.120 3.952 -6.257 1.00 95.38 86 VAL A CA 1
ATOM 663 C C . VAL A 1 86 ? 18.451 3.797 -4.886 1.00 95.38 86 VAL A C 1
ATOM 665 O O . VAL A 1 86 ? 18.171 2.699 -4.407 1.00 95.38 86 VAL A O 1
ATOM 668 N N . SER A 1 87 ? 18.153 4.931 -4.251 1.00 95.38 87 SER A N 1
ATOM 669 C CA . SER A 1 87 ? 17.417 4.942 -2.988 1.00 95.38 87 SER A CA 1
ATOM 670 C C . SER A 1 87 ? 15.945 4.588 -3.201 1.00 95.38 87 SER A C 1
ATOM 672 O O . SER A 1 87 ? 15.359 4.903 -4.241 1.00 95.38 87 SER A O 1
ATOM 674 N N . GLY A 1 88 ? 15.301 4.015 -2.179 1.00 93.69 88 GLY A N 1
ATOM 675 C CA . GLY A 1 88 ? 13.878 3.661 -2.243 1.00 93.69 88 GLY A CA 1
ATOM 676 C C . GLY A 1 88 ? 12.972 4.842 -2.622 1.00 93.69 88 GLY A C 1
ATOM 677 O O . GLY A 1 88 ? 12.063 4.696 -3.437 1.00 93.69 88 GLY A O 1
ATOM 678 N N . PHE A 1 89 ? 13.261 6.051 -2.126 1.00 94.31 89 PHE A N 1
ATOM 679 C CA . PHE A 1 89 ? 12.501 7.255 -2.484 1.00 94.31 89 PHE A CA 1
ATOM 680 C C . PHE A 1 89 ? 12.620 7.614 -3.975 1.00 94.31 89 PHE A C 1
ATOM 682 O O . PHE A 1 89 ? 11.621 7.935 -4.633 1.00 94.31 89 PHE A O 1
ATOM 689 N N . LYS A 1 90 ? 13.838 7.549 -4.530 1.00 96.25 90 LYS A N 1
ATOM 690 C CA . LYS A 1 90 ? 14.081 7.830 -5.951 1.00 96.25 90 LYS A CA 1
ATOM 691 C C . LYS A 1 90 ? 13.446 6.751 -6.830 1.00 96.25 90 LYS A C 1
ATOM 693 O O . LYS A 1 90 ? 12.801 7.097 -7.821 1.00 96.25 90 LYS A O 1
ATOM 698 N N . ALA A 1 91 ? 13.534 5.488 -6.414 1.00 97.00 91 ALA A N 1
ATOM 699 C CA . ALA A 1 91 ? 12.886 4.361 -7.076 1.00 97.00 91 ALA A CA 1
ATOM 700 C C . ALA A 1 91 ? 11.359 4.523 -7.124 1.00 97.00 91 ALA A C 1
ATOM 702 O O . ALA A 1 91 ? 10.776 4.459 -8.203 1.00 97.00 91 ALA A O 1
ATOM 703 N N . LEU A 1 92 ? 10.706 4.839 -5.998 1.00 96.50 92 LEU A N 1
ATOM 704 C CA . LEU A 1 92 ? 9.259 5.107 -5.939 1.00 96.50 92 LEU A CA 1
ATOM 705 C C . LEU A 1 92 ? 8.849 6.280 -6.839 1.00 96.50 92 LEU A C 1
ATOM 707 O O . LEU A 1 92 ? 7.847 6.212 -7.558 1.00 96.50 92 LEU A O 1
ATOM 711 N N . SER A 1 93 ? 9.649 7.348 -6.844 1.00 96.75 93 SER A N 1
ATOM 712 C CA . SER A 1 93 ? 9.412 8.519 -7.692 1.00 96.75 93 SER A CA 1
ATOM 713 C C . SER A 1 93 ? 9.492 8.182 -9.184 1.00 96.75 93 SER A C 1
ATOM 715 O O . SER A 1 93 ? 8.643 8.634 -9.959 1.00 96.75 93 SER A O 1
ATOM 717 N N . GLN A 1 94 ? 10.482 7.384 -9.596 1.00 97.12 94 GLN A N 1
ATOM 718 C CA . GLN A 1 94 ? 10.610 6.898 -10.972 1.00 97.12 94 GLN A CA 1
ATOM 719 C C . GLN A 1 94 ? 9.489 5.914 -11.325 1.00 97.12 94 GLN A C 1
ATOM 721 O O . GLN A 1 94 ? 8.838 6.085 -12.353 1.00 97.12 94 GLN A O 1
ATOM 726 N N . ALA A 1 95 ? 9.195 4.950 -10.452 1.00 98.06 95 ALA A N 1
ATOM 727 C CA . ALA A 1 95 ? 8.138 3.961 -10.638 1.00 98.06 95 ALA A CA 1
ATOM 728 C C . ALA A 1 95 ? 6.771 4.608 -10.892 1.00 98.06 95 ALA A C 1
ATOM 730 O O . ALA A 1 95 ? 6.075 4.227 -11.832 1.00 98.06 95 ALA A O 1
ATOM 731 N N . ARG A 1 96 ? 6.411 5.656 -10.138 1.00 97.19 96 ARG A N 1
ATOM 732 C CA . ARG A 1 96 ? 5.184 6.431 -10.389 1.00 97.19 96 ARG A CA 1
ATOM 733 C C . ARG A 1 96 ? 5.155 7.025 -11.800 1.00 97.19 96 ARG A C 1
ATOM 735 O O . ARG A 1 96 ? 4.131 6.941 -12.474 1.00 97.19 96 ARG A O 1
ATOM 742 N N . LYS A 1 97 ? 6.266 7.628 -12.241 1.00 97.38 97 LYS A N 1
ATOM 743 C CA . LYS A 1 97 ? 6.391 8.241 -13.576 1.00 97.38 97 LYS A CA 1
ATOM 744 C C . LYS A 1 97 ? 6.373 7.203 -14.703 1.00 97.38 97 LYS A C 1
ATOM 746 O O . LYS A 1 97 ? 5.957 7.540 -15.803 1.00 97.38 97 LYS A O 1
ATOM 751 N N . LEU A 1 98 ? 6.798 5.969 -14.431 1.00 98.12 98 LEU A N 1
ATOM 752 C CA . LEU A 1 98 ? 6.740 4.851 -15.374 1.00 98.12 98 LEU A CA 1
ATOM 753 C C . LEU A 1 98 ? 5.327 4.272 -15.487 1.00 98.12 98 LEU A C 1
ATOM 755 O O . LEU A 1 98 ? 4.830 4.089 -16.590 1.00 98.12 98 LEU A O 1
ATOM 759 N N . ILE A 1 99 ? 4.664 4.005 -14.360 1.00 97.25 99 ILE A N 1
ATOM 760 C CA . ILE A 1 99 ? 3.367 3.313 -14.325 1.00 97.25 99 ILE A CA 1
ATOM 761 C C . ILE A 1 99 ? 2.216 4.205 -14.804 1.00 97.25 99 ILE A C 1
ATOM 763 O O . ILE A 1 99 ? 1.370 3.751 -15.573 1.00 97.25 99 ILE A O 1
ATOM 767 N N . ALA A 1 100 ? 2.174 5.471 -14.375 1.00 95.44 100 ALA A N 1
ATOM 768 C CA . ALA A 1 100 ? 1.060 6.375 -14.668 1.00 95.44 100 ALA A CA 1
ATOM 769 C C . ALA A 1 100 ? 0.718 6.507 -16.172 1.00 95.44 100 ALA A C 1
ATOM 771 O O . ALA A 1 100 ? -0.448 6.308 -16.517 1.00 95.44 100 ALA A O 1
ATOM 772 N N . PRO A 1 101 ? 1.674 6.788 -17.085 1.00 94.50 101 PRO A N 1
ATOM 773 C CA . PRO A 1 101 ? 1.361 6.902 -18.510 1.00 94.50 101 PRO A CA 1
ATOM 774 C C . PRO A 1 101 ? 0.919 5.572 -19.134 1.00 94.50 101 PRO A C 1
ATOM 776 O O . PRO A 1 101 ? 0.067 5.576 -20.016 1.00 94.50 101 PRO A O 1
ATOM 779 N N . LEU A 1 102 ? 1.435 4.432 -18.661 1.00 94.94 102 LEU A N 1
ATOM 780 C CA . LEU A 1 102 ? 1.027 3.115 -19.167 1.00 94.94 102 LEU A CA 1
ATOM 781 C C . LEU A 1 102 ? -0.414 2.771 -18.759 1.00 94.94 102 LEU A C 1
ATOM 783 O O . LEU A 1 102 ? -1.173 2.205 -19.545 1.00 94.94 102 LEU A O 1
ATOM 787 N N . LEU A 1 103 ? -0.813 3.140 -17.538 1.00 93.31 103 LEU A N 1
ATOM 788 C CA . LEU A 1 103 ? -2.188 2.962 -17.068 1.00 93.31 103 LEU A CA 1
ATOM 789 C C . LEU A 1 103 ? -3.178 3.903 -17.761 1.00 93.31 103 LEU A C 1
ATOM 791 O O . LEU A 1 103 ? -4.308 3.488 -18.017 1.00 93.31 103 LEU A O 1
ATOM 795 N N . ALA A 1 104 ? -2.764 5.128 -18.099 1.00 92.12 104 ALA A N 1
ATOM 796 C CA . ALA A 1 104 ? -3.589 6.064 -18.868 1.00 92.12 104 ALA A CA 1
ATOM 797 C C . ALA A 1 104 ? -3.969 5.499 -20.251 1.00 92.12 104 ALA A C 1
ATOM 799 O O . ALA A 1 104 ? -5.061 5.757 -20.749 1.00 92.12 104 ALA A O 1
ATOM 800 N N . GLU A 1 105 ? -3.113 4.653 -20.827 1.00 90.25 105 GLU A N 1
ATOM 801 C CA . GLU A 1 105 ? -3.368 3.929 -22.080 1.00 90.25 105 GLU A CA 1
ATOM 802 C C . GLU A 1 105 ? -4.127 2.608 -21.888 1.00 90.25 105 GLU A C 1
ATOM 804 O O . GLU A 1 105 ? -4.283 1.827 -22.824 1.00 90.25 105 GLU A O 1
ATOM 809 N N . ARG A 1 106 ? -4.632 2.349 -20.676 1.00 91.56 106 ARG A N 1
ATOM 810 C CA . ARG A 1 106 ? -5.421 1.157 -20.333 1.00 91.56 106 ARG A CA 1
ATOM 811 C C . ARG A 1 106 ? -4.702 -0.157 -20.659 1.00 91.56 106 ARG A C 1
ATOM 813 O O . ARG A 1 106 ? -5.323 -1.118 -21.118 1.00 91.56 106 ARG A O 1
ATOM 820 N N . THR A 1 107 ? -3.399 -0.212 -20.386 1.00 92.25 107 THR A N 1
ATOM 821 C CA . THR A 1 107 ? -2.611 -1.437 -20.551 1.00 92.25 107 THR A CA 1
ATOM 822 C C . THR A 1 107 ? -3.168 -2.592 -19.715 1.00 92.25 107 THR A C 1
ATOM 824 O O . THR A 1 107 ? -3.594 -2.404 -18.572 1.00 92.25 107 THR A O 1
ATOM 827 N N . ARG A 1 108 ? -3.180 -3.804 -20.284 1.00 92.44 108 ARG A N 1
ATOM 828 C CA . ARG A 1 108 ? -3.680 -5.011 -19.596 1.00 92.44 108 ARG A CA 1
ATOM 829 C C . ARG A 1 108 ? -2.572 -5.778 -18.886 1.00 92.44 108 ARG A C 1
ATOM 831 O O . ARG A 1 108 ? -2.837 -6.468 -17.900 1.00 92.44 108 ARG A O 1
ATOM 838 N N . LYS A 1 109 ? -1.344 -5.683 -19.395 1.00 94.06 109 LYS A N 1
ATOM 839 C CA . LYS A 1 109 ? -0.161 -6.352 -18.849 1.00 94.06 109 LYS A CA 1
ATOM 840 C C . LYS A 1 109 ? 1.054 -5.449 -19.005 1.00 94.06 109 LYS A C 1
ATOM 842 O O . LYS A 1 109 ? 1.198 -4.795 -20.035 1.00 94.06 109 LYS A O 1
ATOM 847 N N . ILE A 1 110 ? 1.947 -5.462 -18.022 1.00 95.69 110 ILE A N 1
ATOM 848 C CA . ILE A 1 110 ? 3.236 -4.768 -18.108 1.00 95.69 110 ILE A CA 1
ATOM 849 C C . ILE A 1 110 ? 4.355 -5.801 -18.012 1.00 95.69 110 ILE A C 1
ATOM 851 O O . ILE A 1 110 ? 4.455 -6.519 -17.023 1.00 95.69 110 ILE A O 1
ATOM 855 N N . ASN A 1 111 ? 5.217 -5.849 -19.019 1.00 95.31 111 ASN A N 1
ATOM 856 C CA . ASN A 1 111 ? 6.474 -6.579 -18.950 1.00 95.31 111 ASN A CA 1
ATOM 857 C C . ASN A 1 111 ? 7.561 -5.618 -18.462 1.00 95.31 111 ASN A C 1
ATOM 859 O O . ASN A 1 111 ? 7.726 -4.541 -19.026 1.00 95.31 111 ASN A O 1
ATOM 863 N N . VAL A 1 112 ? 8.296 -5.991 -17.424 1.00 96.88 112 VAL A N 1
ATOM 864 C CA . VAL A 1 112 ? 9.429 -5.246 -16.876 1.00 96.88 112 VAL A CA 1
ATOM 865 C C . VAL A 1 112 ? 10.689 -6.037 -17.193 1.00 96.88 112 VAL A C 1
ATOM 867 O O . VAL A 1 112 ? 10.823 -7.174 -16.754 1.00 96.88 112 VAL A O 1
ATOM 870 N N . ILE A 1 113 ? 11.610 -5.453 -17.953 1.00 95.69 113 ILE A N 1
ATOM 871 C CA . ILE A 1 113 ? 12.905 -6.063 -18.263 1.00 95.69 113 ILE A CA 1
ATOM 872 C C . ILE A 1 113 ? 13.988 -5.271 -17.539 1.00 95.69 113 ILE A C 1
ATOM 874 O O . ILE A 1 113 ? 14.144 -4.067 -17.765 1.00 95.69 113 ILE A O 1
ATOM 878 N N . SER A 1 114 ? 14.739 -5.954 -16.679 1.00 95.50 114 SER A N 1
ATOM 879 C CA . SER A 1 114 ? 15.939 -5.405 -16.060 1.00 95.50 114 SER A CA 1
ATOM 880 C C . SER A 1 114 ? 17.156 -5.689 -16.928 1.00 95.50 114 SER A C 1
ATOM 882 O O . SER A 1 114 ? 17.459 -6.841 -17.228 1.00 95.50 114 SER A O 1
ATOM 884 N N . LEU A 1 115 ? 17.861 -4.626 -17.305 1.00 94.81 115 LEU A N 1
ATOM 885 C CA . LEU A 1 115 ? 19.202 -4.672 -17.892 1.00 94.81 115 LEU A CA 1
ATOM 886 C C . LEU A 1 115 ? 20.249 -4.169 -16.885 1.00 94.81 115 LEU A C 1
ATOM 888 O O . LEU A 1 115 ? 21.366 -3.836 -17.275 1.00 94.81 115 LEU A O 1
ATOM 892 N N . LEU A 1 116 ? 19.867 -4.047 -15.608 1.00 94.06 116 LEU A N 1
ATOM 893 C CA . LEU A 1 116 ? 20.734 -3.575 -14.534 1.00 94.06 116 LEU A CA 1
ATOM 894 C C . LEU A 1 116 ? 21.796 -4.623 -14.197 1.00 94.06 116 LEU A C 1
ATOM 896 O O . LEU A 1 116 ? 21.524 -5.818 -14.251 1.00 94.06 116 LEU A O 1
ATOM 900 N N . HIS A 1 117 ? 22.990 -4.179 -13.800 1.00 89.56 117 HIS A N 1
ATOM 901 C CA . HIS A 1 117 ? 24.071 -5.092 -13.403 1.00 89.56 117 HIS A CA 1
ATOM 902 C C . HIS A 1 117 ? 23.951 -5.571 -11.957 1.00 89.56 117 HIS A C 1
ATOM 904 O O . HIS A 1 117 ? 24.516 -6.598 -11.594 1.00 89.56 117 HIS A O 1
ATOM 910 N N . LYS A 1 118 ? 23.246 -4.808 -11.114 1.00 90.19 118 LYS A N 1
ATOM 911 C CA . LYS A 1 118 ? 23.072 -5.120 -9.697 1.00 90.19 118 LYS A CA 1
ATOM 912 C C . LYS A 1 118 ? 21.658 -5.613 -9.432 1.00 90.19 118 LYS A C 1
ATOM 914 O O . LYS A 1 118 ? 20.709 -4.830 -9.501 1.00 90.19 118 LYS A O 1
ATOM 919 N N . ALA A 1 119 ? 21.546 -6.872 -9.011 1.00 90.00 119 ALA A N 1
ATOM 920 C CA . ALA A 1 119 ? 20.296 -7.463 -8.535 1.00 90.00 119 ALA A CA 1
ATOM 921 C C . ALA A 1 119 ? 19.628 -6.610 -7.440 1.00 90.00 119 ALA A C 1
ATOM 923 O O . ALA A 1 119 ? 18.417 -6.424 -7.459 1.00 90.00 119 ALA A O 1
ATOM 924 N N . GLN A 1 120 ? 20.406 -5.987 -6.544 1.00 92.06 120 GLN A N 1
ATOM 925 C CA . GLN A 1 120 ? 19.850 -5.118 -5.500 1.00 92.06 120 GLN A CA 1
ATOM 926 C C . GLN A 1 120 ? 19.060 -3.928 -6.070 1.00 92.06 120 GLN A C 1
ATOM 928 O O . GLN A 1 120 ? 17.954 -3.647 -5.611 1.00 92.06 120 GLN A O 1
ATOM 933 N N . ALA A 1 121 ? 19.598 -3.238 -7.082 1.00 94.38 121 ALA A N 1
ATOM 934 C CA . ALA A 1 121 ? 18.911 -2.116 -7.723 1.00 94.38 121 ALA A CA 1
ATOM 935 C C . ALA A 1 121 ? 17.651 -2.588 -8.465 1.00 94.38 121 ALA A C 1
ATOM 937 O O . ALA A 1 121 ? 16.617 -1.917 -8.426 1.00 94.38 121 ALA A O 1
ATOM 938 N N . ALA A 1 122 ? 17.716 -3.767 -9.091 1.00 94.50 122 ALA A N 1
ATOM 939 C CA . ALA A 1 122 ? 16.564 -4.394 -9.724 1.00 94.50 122 ALA A CA 1
ATOM 940 C C . ALA A 1 122 ? 15.463 -4.706 -8.699 1.00 94.50 122 ALA A C 1
ATOM 942 O O . ALA A 1 122 ? 14.329 -4.282 -8.907 1.00 94.50 122 ALA A O 1
ATOM 943 N N . CYS A 1 123 ? 15.783 -5.333 -7.563 1.00 93.12 123 CYS A N 1
ATOM 944 C CA . CYS A 1 123 ? 14.818 -5.621 -6.497 1.00 93.12 123 CYS A CA 1
ATOM 945 C C . CYS A 1 123 ? 14.146 -4.348 -5.960 1.00 93.12 123 CYS A C 1
ATOM 947 O O . CYS A 1 123 ? 12.917 -4.286 -5.907 1.00 93.12 123 CYS A O 1
ATOM 949 N N . VAL A 1 124 ? 14.921 -3.297 -5.658 1.00 95.19 124 VAL A N 1
ATOM 950 C CA . VAL A 1 124 ? 14.378 -2.006 -5.188 1.00 95.19 124 VAL A CA 1
ATOM 951 C C . VAL A 1 124 ? 13.424 -1.392 -6.221 1.00 95.19 124 VAL A C 1
ATOM 953 O O . VAL A 1 124 ? 12.343 -0.911 -5.872 1.00 95.19 124 VAL A O 1
ATOM 956 N N . MET A 1 125 ? 13.778 -1.434 -7.509 1.00 96.94 125 MET A N 1
ATOM 957 C CA . MET A 1 125 ? 12.888 -0.967 -8.574 1.00 96.94 125 MET A CA 1
ATOM 958 C C . MET A 1 125 ? 11.649 -1.850 -8.735 1.00 96.94 125 MET A C 1
ATOM 960 O O . MET A 1 125 ? 10.570 -1.325 -9.007 1.00 96.94 125 MET A O 1
ATOM 964 N N . ALA A 1 126 ? 11.772 -3.165 -8.557 1.00 96.19 126 ALA A N 1
ATOM 965 C CA . ALA A 1 126 ? 10.652 -4.095 -8.644 1.00 96.19 126 ALA A CA 1
ATOM 966 C C . ALA A 1 126 ? 9.611 -3.799 -7.556 1.00 96.19 126 ALA A C 1
ATOM 968 O O . ALA A 1 126 ? 8.430 -3.618 -7.860 1.00 96.19 126 ALA A O 1
ATOM 969 N N . GLU A 1 127 ? 10.056 -3.651 -6.307 1.00 95.69 127 GLU A N 1
ATOM 970 C CA . GLU A 1 127 ? 9.205 -3.266 -5.178 1.00 95.69 127 GLU A CA 1
ATOM 971 C C . GLU A 1 127 ? 8.531 -1.909 -5.405 1.00 95.69 127 GLU A C 1
ATOM 973 O O . GLU A 1 127 ? 7.325 -1.757 -5.176 1.00 95.69 127 GLU A O 1
ATOM 978 N N . ALA A 1 128 ? 9.282 -0.927 -5.910 1.00 97.19 128 ALA A N 1
ATOM 979 C CA . ALA A 1 128 ? 8.759 0.398 -6.210 1.00 97.19 128 ALA A CA 1
ATOM 980 C C . ALA A 1 128 ? 7.694 0.370 -7.322 1.00 97.19 128 ALA A C 1
ATOM 982 O O . ALA A 1 128 ? 6.658 1.028 -7.202 1.00 97.19 128 ALA A O 1
ATOM 983 N N . LEU A 1 129 ? 7.918 -0.408 -8.386 1.00 98.12 129 LEU A N 1
ATOM 984 C CA . LEU A 1 129 ? 6.977 -0.592 -9.495 1.00 98.12 129 LEU A CA 1
ATOM 985 C C . LEU A 1 129 ? 5.687 -1.276 -9.042 1.00 98.12 129 LEU A C 1
ATOM 987 O O . LEU A 1 129 ? 4.601 -0.805 -9.383 1.00 98.12 129 LEU A O 1
ATOM 991 N N . VAL A 1 130 ? 5.793 -2.332 -8.231 1.00 97.44 130 VAL A N 1
ATOM 992 C CA . VAL A 1 130 ? 4.629 -3.002 -7.636 1.00 97.44 130 VAL A CA 1
ATOM 993 C C . VAL A 1 130 ? 3.863 -2.037 -6.733 1.00 97.44 130 VAL A C 1
ATOM 995 O O . VAL A 1 130 ? 2.650 -1.902 -6.881 1.00 97.44 130 VAL A O 1
ATOM 998 N N . SER A 1 131 ? 4.553 -1.299 -5.862 1.00 96.62 131 SER A N 1
ATOM 999 C CA . SER A 1 131 ? 3.929 -0.312 -4.970 1.00 96.62 131 SER A CA 1
ATOM 1000 C C . SER A 1 131 ? 3.189 0.781 -5.750 1.00 96.62 131 SER A C 1
ATOM 1002 O O . SER A 1 131 ? 2.051 1.128 -5.426 1.00 96.62 131 SER A O 1
ATOM 1004 N N . ALA A 1 132 ? 3.802 1.296 -6.822 1.00 97.06 132 ALA A N 1
ATOM 1005 C CA . ALA A 1 132 ? 3.189 2.288 -7.700 1.00 97.06 132 ALA A CA 1
ATOM 1006 C C . ALA A 1 132 ? 1.954 1.730 -8.427 1.00 97.06 132 ALA A C 1
ATOM 1008 O O . ALA A 1 132 ? 0.926 2.407 -8.482 1.00 97.06 132 ALA A O 1
ATOM 1009 N N . ALA A 1 133 ? 2.022 0.494 -8.932 1.00 97.44 133 ALA A N 1
ATOM 1010 C CA . ALA A 1 133 ? 0.891 -0.173 -9.569 1.00 97.44 133 ALA A CA 1
ATOM 1011 C C . ALA A 1 133 ? -0.266 -0.399 -8.586 1.00 97.44 133 ALA A C 1
ATOM 1013 O O . ALA A 1 133 ? -1.396 -0.015 -8.876 1.00 97.44 133 ALA A O 1
ATOM 1014 N N . PHE A 1 134 ? -0.001 -0.935 -7.392 1.00 96.50 134 PHE A N 1
ATOM 1015 C CA . PHE A 1 134 ? -1.027 -1.132 -6.364 1.00 96.50 134 PHE A CA 1
ATOM 1016 C C . PHE A 1 134 ? -1.673 0.188 -5.930 1.00 96.50 134 PHE A C 1
ATOM 1018 O O . PHE A 1 134 ? -2.889 0.255 -5.764 1.00 96.50 134 PHE A O 1
ATOM 1025 N N . SER A 1 135 ? -0.882 1.251 -5.771 1.00 94.44 135 SER A N 1
ATOM 1026 C CA . SER A 1 135 ? -1.391 2.575 -5.406 1.00 94.44 135 SER A CA 1
ATOM 1027 C C . SER A 1 135 ? -2.298 3.179 -6.484 1.00 94.44 135 SER A C 1
ATOM 1029 O O . SER A 1 135 ? -3.308 3.800 -6.146 1.00 94.44 135 SER A O 1
ATOM 1031 N N . ALA A 1 136 ? -1.954 2.980 -7.761 1.00 94.25 136 ALA A N 1
ATOM 1032 C CA . ALA A 1 136 ? -2.702 3.503 -8.902 1.00 94.25 136 ALA A CA 1
ATOM 1033 C C . ALA A 1 136 ? -3.954 2.677 -9.246 1.00 94.25 136 ALA A C 1
ATOM 1035 O O . ALA A 1 136 ? -4.936 3.228 -9.738 1.00 94.25 136 ALA A O 1
ATOM 1036 N N . LEU A 1 137 ? -3.936 1.366 -8.987 1.00 94.62 137 LEU A N 1
ATOM 1037 C CA . LEU A 1 137 ? -5.092 0.488 -9.198 1.00 94.62 137 LEU A CA 1
ATOM 1038 C C . LEU A 1 137 ? -6.134 0.600 -8.086 1.00 94.62 137 LEU A C 1
ATOM 1040 O O . LEU A 1 137 ? -7.307 0.286 -8.306 1.00 94.62 137 LEU A O 1
ATOM 1044 N N . PHE A 1 138 ? -5.719 1.030 -6.896 1.00 94.50 138 PHE A N 1
ATOM 1045 C CA . PHE A 1 138 ? -6.610 1.163 -5.758 1.00 94.50 138 PHE A CA 1
ATOM 1046 C C . PHE A 1 138 ? -7.634 2.278 -5.968 1.00 94.50 138 PHE A C 1
ATOM 1048 O O . PHE A 1 138 ? -7.291 3.431 -6.227 1.00 94.50 138 PHE A O 1
ATOM 1055 N N . GLN A 1 139 ? -8.909 1.924 -5.827 1.00 90.94 139 GLN A N 1
ATOM 1056 C CA . GLN A 1 139 ? -10.011 2.872 -5.903 1.00 90.94 139 GLN A CA 1
ATOM 1057 C C . GLN A 1 139 ? -10.260 3.427 -4.506 1.00 90.94 139 GLN A C 1
ATOM 1059 O O . GLN A 1 139 ? -10.495 2.657 -3.582 1.00 90.94 139 GLN A O 1
ATOM 1064 N N . LEU A 1 140 ? -10.204 4.749 -4.358 1.00 90.81 140 LEU A N 1
ATOM 1065 C CA . LEU A 1 140 ? -10.636 5.425 -3.135 1.00 90.81 140 LEU A CA 1
ATOM 1066 C C . LEU A 1 140 ? -12.171 5.472 -3.064 1.00 90.81 140 LEU A C 1
ATOM 1068 O O . LEU A 1 140 ? -12.825 5.320 -4.104 1.00 90.81 140 LEU A O 1
ATOM 1072 N N . PRO A 1 141 ? -12.759 5.675 -1.870 1.00 87.69 141 PRO A N 1
ATOM 1073 C CA . PRO A 1 141 ? -14.205 5.773 -1.742 1.00 87.69 141 PRO A CA 1
ATOM 1074 C C . PRO A 1 141 ? -14.723 6.899 -2.637 1.00 87.69 141 PRO A C 1
ATOM 1076 O O . PRO A 1 141 ? -14.310 8.048 -2.496 1.00 87.69 141 PRO A O 1
ATOM 1079 N N . LYS A 1 142 ? -15.635 6.581 -3.558 1.00 82.75 142 LYS A N 1
ATOM 1080 C CA . LYS A 1 142 ? -16.366 7.586 -4.331 1.00 82.75 142 LYS A CA 1
ATOM 1081 C C . LYS A 1 142 ? -17.754 7.740 -3.742 1.00 82.75 142 LYS A C 1
ATOM 1083 O O . LYS A 1 142 ? -18.549 6.806 -3.760 1.00 82.75 142 LYS A O 1
ATOM 1088 N N . ILE A 1 143 ? -18.044 8.939 -3.252 1.00 78.25 143 ILE A N 1
ATOM 1089 C CA . ILE A 1 143 ? -19.381 9.338 -2.805 1.00 78.25 143 ILE A CA 1
ATOM 1090 C C . ILE A 1 143 ? -20.096 9.982 -4.000 1.00 78.25 143 ILE A C 1
ATOM 1092 O O . ILE A 1 143 ? -20.512 11.135 -3.971 1.00 78.25 143 ILE A O 1
ATOM 1096 N N . SER A 1 144 ? -20.154 9.245 -5.106 1.00 75.44 144 SER A N 1
ATOM 1097 C CA . SER A 1 144 ? -20.936 9.583 -6.291 1.00 75.44 144 SER A CA 1
ATOM 1098 C C . SER A 1 144 ? -21.709 8.339 -6.721 1.00 75.44 144 SER A C 1
ATOM 1100 O O . SER A 1 144 ? -21.280 7.217 -6.461 1.00 75.44 144 SER A O 1
ATOM 1102 N N . GLY A 1 145 ? -22.860 8.515 -7.369 1.00 70.75 145 GLY A N 1
ATOM 1103 C CA . GLY A 1 145 ? -23.644 7.393 -7.906 1.00 70.75 145 GLY A CA 1
ATOM 1104 C C . GLY A 1 145 ? -23.012 6.723 -9.133 1.00 70.75 145 GLY A C 1
ATOM 1105 O O . GLY A 1 145 ? -23.627 5.853 -9.743 1.00 70.75 145 GLY A O 1
ATOM 1106 N N . GLU A 1 146 ? -21.811 7.141 -9.532 1.00 76.94 146 GLU A N 1
ATOM 1107 C CA . GLU A 1 146 ? -21.144 6.670 -10.738 1.00 76.94 146 GLU A CA 1
ATOM 1108 C C . GLU A 1 146 ? -20.304 5.426 -10.467 1.00 76.94 146 GLU A C 1
ATOM 1110 O O . GLU A 1 146 ? -19.622 5.300 -9.447 1.00 76.94 146 GLU A O 1
ATOM 1115 N N . THR A 1 147 ? -20.297 4.512 -11.435 1.00 75.25 147 THR A N 1
ATOM 1116 C CA . THR A 1 147 ? -19.455 3.320 -11.345 1.00 75.25 147 THR A CA 1
ATOM 1117 C C . THR A 1 147 ? -17.981 3.719 -11.493 1.00 75.25 147 THR A C 1
ATOM 1119 O O . THR A 1 147 ? -17.639 4.424 -12.445 1.00 75.25 147 THR A O 1
ATOM 1122 N N . PRO A 1 148 ? -17.076 3.275 -10.601 1.00 77.75 148 PRO A N 1
ATOM 1123 C CA . PRO A 1 148 ? -15.655 3.571 -10.740 1.00 77.75 148 PRO A CA 1
ATOM 1124 C C . PRO A 1 148 ? -15.077 2.967 -12.028 1.00 77.75 148 PRO A C 1
ATOM 1126 O O . PRO A 1 148 ? -15.210 1.761 -12.254 1.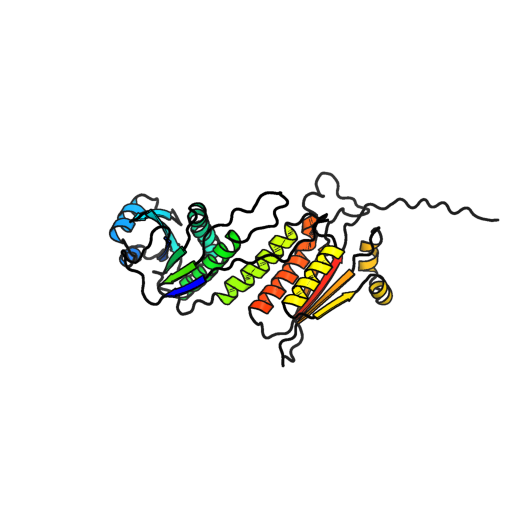00 77.75 148 PRO A O 1
ATOM 1129 N N . ASP A 1 149 ? -14.393 3.781 -12.838 1.00 83.56 149 ASP A N 1
ATOM 1130 C CA . ASP A 1 149 ? -13.586 3.283 -13.956 1.00 83.56 149 ASP A CA 1
ATOM 1131 C C . ASP A 1 149 ? -12.346 2.564 -13.414 1.00 83.56 149 ASP A C 1
ATOM 1133 O O . ASP A 1 149 ? -11.503 3.152 -12.731 1.00 83.56 149 ASP A O 1
ATOM 1137 N N . LYS A 1 150 ? -12.258 1.264 -13.695 1.00 83.88 150 LYS A N 1
ATOM 1138 C CA . LYS A 1 150 ? -11.180 0.400 -13.216 1.00 83.88 150 LYS A CA 1
ATOM 1139 C C . LYS A 1 150 ? -10.135 0.236 -14.318 1.00 83.88 150 LYS A C 1
ATOM 1141 O O . LYS A 1 150 ? -10.484 -0.257 -15.397 1.00 83.88 150 LYS A O 1
ATOM 1146 N N . PRO A 1 151 ? -8.856 0.566 -14.061 1.00 86.81 151 PRO A N 1
ATOM 1147 C CA . PRO A 1 151 ? -7.795 0.256 -15.008 1.00 86.81 151 PRO A CA 1
ATOM 1148 C C . PRO A 1 151 ? -7.723 -1.265 -15.242 1.00 86.81 151 PRO A C 1
ATOM 1150 O O . PRO A 1 151 ? -7.842 -2.030 -14.282 1.00 86.81 151 PRO A O 1
ATOM 1153 N N . PRO A 1 152 ? -7.526 -1.734 -16.487 1.00 91.69 152 PRO A N 1
ATOM 1154 C CA . PRO A 1 152 ? -7.615 -3.157 -16.821 1.00 91.69 152 PRO A CA 1
ATOM 1155 C C . PRO A 1 152 ? -6.317 -3.945 -16.569 1.00 91.69 152 PRO A C 1
ATOM 1157 O O . PRO A 1 152 ? -6.207 -5.085 -17.021 1.00 91.69 152 PRO A O 1
ATOM 1160 N N . LEU A 1 153 ? -5.322 -3.354 -15.895 1.00 95.06 153 LEU A N 1
ATOM 1161 C CA . LEU A 1 153 ? -4.042 -4.004 -15.619 1.00 95.06 153 LEU A CA 1
ATOM 1162 C C . LEU A 1 153 ? -4.254 -5.226 -14.718 1.00 95.06 153 LEU A C 1
ATOM 1164 O O . LEU A 1 153 ? -4.637 -5.098 -13.556 1.00 95.06 153 LEU A O 1
ATOM 1168 N N . ALA A 1 154 ? -3.965 -6.404 -15.262 1.00 94.56 154 ALA A N 1
ATOM 1169 C CA . ALA A 1 154 ? -4.182 -7.684 -14.598 1.00 94.56 154 ALA A CA 1
ATOM 1170 C C . ALA A 1 154 ? -2.877 -8.393 -14.208 1.00 94.56 154 ALA A C 1
ATOM 1172 O O . ALA A 1 154 ? -2.878 -9.206 -13.280 1.00 94.56 154 ALA A O 1
ATOM 1173 N N . ALA A 1 155 ? -1.763 -8.099 -14.891 1.00 95.25 155 ALA A N 1
ATOM 1174 C CA . ALA A 1 155 ? -0.483 -8.748 -14.618 1.00 95.25 155 ALA A CA 1
ATOM 1175 C C . ALA A 1 155 ? 0.729 -7.834 -14.829 1.00 95.25 155 ALA A C 1
ATOM 1177 O O . ALA A 1 155 ? 0.749 -7.008 -15.745 1.00 95.25 155 ALA A O 1
ATOM 1178 N N . MET A 1 156 ? 1.763 -8.045 -14.017 1.00 96.62 156 MET A N 1
ATOM 1179 C CA . MET A 1 156 ? 3.114 -7.552 -14.261 1.00 96.62 156 MET A CA 1
ATOM 1180 C C . MET A 1 156 ? 4.088 -8.729 -14.285 1.00 96.62 156 MET A C 1
ATOM 1182 O O . MET A 1 156 ? 4.127 -9.514 -13.340 1.00 96.62 156 MET A O 1
ATOM 1186 N N . ASN A 1 157 ? 4.874 -8.834 -15.353 1.00 95.31 157 ASN A N 1
ATOM 1187 C CA . ASN A 1 157 ? 5.867 -9.890 -15.526 1.00 95.31 157 ASN A CA 1
ATOM 1188 C C . ASN A 1 157 ? 7.262 -9.276 -15.454 1.00 95.31 157 ASN A C 1
ATOM 1190 O O . ASN A 1 157 ? 7.526 -8.291 -16.140 1.00 95.31 157 ASN A O 1
ATOM 1194 N N . PHE A 1 158 ? 8.145 -9.854 -14.655 1.00 95.94 158 PHE A N 1
ATOM 1195 C CA . PHE A 1 158 ? 9.499 -9.367 -14.422 1.00 95.94 158 PHE A CA 1
ATOM 1196 C C . PHE A 1 158 ? 10.505 -10.314 -15.077 1.00 95.94 158 PHE A C 1
ATOM 1198 O O . PHE A 1 158 ? 10.439 -11.520 -14.862 1.00 95.94 158 PHE A O 1
ATOM 1205 N N . PHE A 1 159 ? 11.424 -9.779 -15.879 1.00 94.25 159 PHE A N 1
ATOM 1206 C CA . PHE A 1 159 ? 12.432 -10.541 -16.621 1.00 94.25 159 PHE A CA 1
ATOM 1207 C C . PHE A 1 159 ? 13.834 -9.963 -16.403 1.00 94.25 159 PHE A C 1
ATOM 1209 O O . PHE A 1 159 ? 14.004 -8.741 -16.386 1.00 94.25 159 PHE A O 1
ATOM 1216 N N . GLY A 1 160 ? 14.838 -10.835 -16.306 1.00 89.88 160 GLY A N 1
ATOM 1217 C CA . GLY A 1 160 ? 16.222 -10.465 -15.988 1.00 89.88 160 GLY A CA 1
ATOM 1218 C C . GLY A 1 160 ? 16.540 -10.707 -14.513 1.00 89.88 160 GLY A C 1
ATOM 1219 O O . GLY A 1 160 ? 15.958 -11.601 -13.909 1.00 89.88 160 GLY A O 1
ATOM 1220 N N . GLU A 1 161 ? 17.438 -9.900 -13.945 1.00 85.38 161 GLU A N 1
ATOM 1221 C CA . GLU A 1 161 ? 17.984 -10.023 -12.578 1.00 85.38 161 GLU A CA 1
ATOM 1222 C C . GLU A 1 161 ? 16.947 -9.741 -11.462 1.00 85.38 161 GLU A C 1
ATOM 1224 O O . GLU A 1 161 ? 17.093 -8.804 -10.678 1.00 85.38 161 GLU A O 1
ATOM 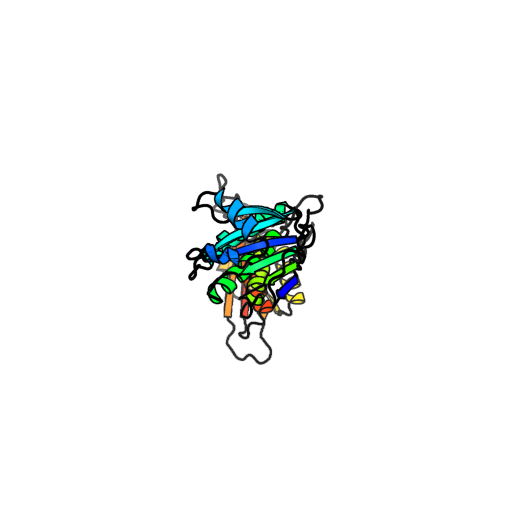1229 N N . PHE A 1 162 ? 15.865 -10.523 -11.400 1.00 90.31 162 PHE A N 1
ATOM 1230 C CA . PHE A 1 162 ? 14.793 -10.429 -10.399 1.00 90.31 162 PHE A CA 1
ATOM 1231 C C . PHE A 1 162 ? 14.628 -11.714 -9.570 1.00 90.31 162 PHE A C 1
ATOM 1233 O O . PHE A 1 162 ? 13.648 -11.836 -8.840 1.00 90.31 162 PHE A O 1
ATOM 1240 N N . ASP A 1 163 ? 15.565 -12.664 -9.638 1.00 83.88 163 ASP A N 1
ATOM 1241 C CA . ASP A 1 163 ? 15.461 -13.946 -8.917 1.00 83.88 163 ASP A CA 1
ATOM 1242 C C . ASP A 1 163 ? 15.356 -13.771 -7.391 1.00 83.88 163 ASP A C 1
ATOM 1244 O O . ASP A 1 163 ? 14.707 -14.561 -6.709 1.00 83.88 163 ASP A O 1
ATOM 1248 N N . ALA A 1 164 ? 15.955 -12.705 -6.855 1.00 85.12 164 ALA A N 1
ATOM 1249 C CA . ALA A 1 164 ? 15.891 -12.347 -5.438 1.00 85.12 164 ALA A CA 1
ATOM 1250 C C . ALA A 1 164 ? 14.733 -11.390 -5.087 1.00 85.12 164 ALA A C 1
ATOM 1252 O O . ALA A 1 164 ? 14.657 -10.920 -3.951 1.00 85.12 164 ALA A O 1
ATOM 1253 N N . ALA A 1 165 ? 13.857 -11.044 -6.038 1.00 84.81 165 ALA A N 1
ATOM 1254 C CA . ALA A 1 165 ? 12.775 -10.096 -5.795 1.00 84.81 165 ALA A CA 1
ATOM 1255 C C . ALA A 1 165 ? 11.671 -10.728 -4.933 1.00 84.81 165 ALA A C 1
ATOM 1257 O O . ALA A 1 165 ? 11.053 -11.722 -5.315 1.00 84.81 165 ALA A O 1
ATOM 1258 N N . ASP A 1 166 ? 11.369 -10.104 -3.792 1.00 87.25 166 ASP A N 1
ATOM 1259 C CA . ASP A 1 166 ? 10.257 -10.493 -2.928 1.00 87.25 166 ASP A CA 1
ATOM 1260 C C . ASP A 1 166 ? 9.134 -9.454 -2.981 1.00 87.25 166 ASP A C 1
ATOM 1262 O O . ASP A 1 166 ? 9.198 -8.370 -2.401 1.00 87.25 166 ASP A O 1
ATOM 1266 N N . PHE A 1 167 ? 8.041 -9.805 -3.654 1.00 93.31 167 PHE A N 1
ATOM 1267 C CA . PHE A 1 167 ? 6.893 -8.911 -3.772 1.00 93.31 167 PHE A CA 1
ATOM 1268 C C . PHE A 1 167 ? 5.990 -8.886 -2.537 1.00 93.31 167 PHE A C 1
ATOM 1270 O O . PHE A 1 167 ? 5.059 -8.078 -2.502 1.00 93.31 167 PHE A O 1
ATOM 1277 N N . ARG A 1 168 ? 6.202 -9.758 -1.539 1.00 92.88 168 ARG A N 1
ATOM 1278 C CA . ARG A 1 168 ? 5.340 -9.829 -0.347 1.00 92.88 168 ARG A CA 1
ATOM 1279 C C . ARG A 1 168 ? 5.369 -8.517 0.421 1.00 92.88 168 ARG A C 1
ATOM 1281 O O . ARG A 1 168 ? 4.307 -8.000 0.757 1.00 92.88 168 ARG A O 1
ATOM 1288 N N . TYR A 1 169 ? 6.560 -7.952 0.624 1.00 92.56 169 TYR A N 1
ATOM 1289 C CA . TYR A 1 169 ? 6.733 -6.674 1.314 1.00 92.56 169 TYR A CA 1
ATOM 1290 C C . TYR A 1 169 ? 6.011 -5.531 0.594 1.00 92.56 169 TYR A C 1
ATOM 1292 O O . TYR A 1 169 ? 5.166 -4.860 1.191 1.00 92.56 169 TYR A O 1
ATOM 1300 N N . ALA A 1 170 ? 6.259 -5.360 -0.707 1.00 94.69 170 ALA A N 1
ATOM 1301 C CA . ALA A 1 170 ? 5.609 -4.323 -1.510 1.00 94.69 170 ALA A CA 1
ATOM 1302 C C . ALA A 1 170 ? 4.077 -4.477 -1.543 1.00 94.69 170 ALA A C 1
ATOM 1304 O O . ALA A 1 170 ? 3.354 -3.493 -1.409 1.00 94.69 170 ALA A O 1
ATOM 1305 N N . LYS A 1 171 ? 3.563 -5.709 -1.671 1.00 96.00 171 LYS A N 1
ATOM 1306 C CA . LYS A 1 171 ? 2.118 -5.989 -1.643 1.00 96.00 171 LYS A CA 1
ATOM 1307 C C . LYS A 1 171 ? 1.494 -5.638 -0.296 1.00 96.00 171 LYS A C 1
ATOM 1309 O O . LYS A 1 171 ? 0.552 -4.852 -0.249 1.00 96.00 171 LYS A O 1
ATOM 1314 N N . ALA A 1 172 ? 2.034 -6.186 0.789 1.00 96.19 172 ALA A N 1
ATOM 1315 C CA . ALA A 1 172 ? 1.495 -6.002 2.132 1.00 96.19 172 ALA A CA 1
ATOM 1316 C C . ALA A 1 172 ? 1.499 -4.529 2.558 1.00 96.19 172 ALA A C 1
ATOM 1318 O O . ALA A 1 172 ? 0.498 -4.014 3.056 1.00 96.19 172 ALA A O 1
ATOM 1319 N N . THR A 1 173 ? 2.606 -3.825 2.312 1.00 95.88 173 THR A N 1
ATOM 1320 C CA . THR A 1 173 ? 2.713 -2.395 2.629 1.00 95.88 173 THR A CA 1
ATOM 1321 C C . THR A 1 173 ? 1.813 -1.542 1.740 1.00 95.88 173 THR A C 1
ATOM 1323 O O . THR A 1 173 ? 1.212 -0.587 2.231 1.00 95.88 173 THR A O 1
ATOM 1326 N N . ALA A 1 174 ? 1.636 -1.887 0.459 1.00 96.62 174 ALA A N 1
ATOM 1327 C CA . ALA A 1 174 ? 0.692 -1.187 -0.406 1.00 96.62 174 ALA A CA 1
ATOM 1328 C C . ALA A 1 174 ? -0.768 -1.389 0.031 1.00 96.62 174 ALA A C 1
ATOM 1330 O O . ALA A 1 174 ? -1.536 -0.429 -0.000 1.00 96.62 174 ALA A O 1
ATOM 1331 N N . GLU A 1 175 ? -1.157 -2.589 0.473 1.00 96.94 175 GLU A N 1
ATOM 1332 C CA . GLU A 1 175 ? -2.482 -2.842 1.061 1.00 96.94 175 GLU A CA 1
ATOM 1333 C C . GLU A 1 175 ? -2.693 -2.021 2.339 1.00 96.94 175 GLU A C 1
ATOM 1335 O O . GLU A 1 175 ? -3.681 -1.293 2.439 1.00 96.94 175 GLU A O 1
ATOM 1340 N N . GLY A 1 176 ? -1.732 -2.044 3.268 1.00 97.62 176 GLY A N 1
ATOM 1341 C CA . GLY A 1 176 ? -1.778 -1.237 4.490 1.00 97.62 176 GLY A CA 1
ATOM 1342 C C . GLY A 1 176 ? -1.884 0.268 4.216 1.00 97.62 176 GLY A C 1
ATOM 1343 O O . GLY A 1 176 ? -2.751 0.951 4.766 1.00 97.62 176 GLY A O 1
ATOM 1344 N N . ASN A 1 177 ? -1.067 0.785 3.294 1.00 97.38 177 ASN A N 1
ATOM 1345 C CA . ASN A 1 177 ? -1.108 2.187 2.875 1.00 97.38 177 ASN A CA 1
ATOM 1346 C C . ASN A 1 177 ? -2.446 2.552 2.226 1.00 97.38 177 ASN A C 1
ATOM 1348 O O . ASN A 1 177 ? -3.001 3.617 2.489 1.00 97.38 177 ASN A O 1
ATOM 1352 N N . ASN A 1 178 ? -2.983 1.678 1.376 1.00 97.56 178 ASN A N 1
ATOM 1353 C CA . ASN A 1 178 ? -4.266 1.896 0.720 1.00 97.56 178 ASN A CA 1
ATOM 1354 C C . ASN A 1 178 ? -5.435 1.855 1.708 1.00 97.56 178 ASN A C 1
ATOM 1356 O O . ASN A 1 178 ? -6.354 2.657 1.569 1.00 97.56 178 ASN A O 1
ATOM 1360 N N . LEU A 1 179 ? -5.380 1.007 2.739 1.00 97.12 179 LEU A N 1
ATOM 1361 C CA . LEU A 1 179 ? -6.353 1.021 3.829 1.00 97.12 179 LEU A CA 1
ATOM 1362 C C . LEU A 1 179 ? -6.328 2.355 4.587 1.00 97.12 179 LEU A C 1
ATOM 1364 O O . LEU A 1 179 ? -7.377 2.963 4.800 1.00 97.12 179 LEU A O 1
ATOM 1368 N N . ALA A 1 180 ? -5.138 2.849 4.937 1.00 96.62 180 ALA A N 1
ATOM 1369 C CA . ALA A 1 180 ? -5.004 4.149 5.588 1.00 96.62 180 ALA A CA 1
ATOM 1370 C C . ALA A 1 180 ? -5.552 5.280 4.696 1.00 96.62 180 ALA A C 1
ATOM 1372 O O . ALA A 1 180 ? -6.357 6.098 5.145 1.00 96.62 180 ALA A O 1
ATOM 1373 N N . ARG A 1 181 ? -5.188 5.296 3.404 1.00 96.00 181 ARG A N 1
ATOM 1374 C CA . ARG A 1 181 ? -5.726 6.243 2.407 1.00 96.00 181 ARG A CA 1
ATOM 1375 C C . ARG A 1 181 ? -7.247 6.156 2.278 1.00 96.00 181 ARG A C 1
ATOM 1377 O O . ARG A 1 181 ? -7.895 7.184 2.149 1.00 96.00 181 ARG A O 1
ATOM 1384 N N . TRP A 1 182 ? -7.815 4.953 2.301 1.00 94.81 182 TRP A N 1
ATOM 1385 C CA . TRP A 1 182 ? -9.258 4.732 2.212 1.00 94.81 182 TRP A CA 1
ATOM 1386 C C . TRP A 1 182 ? -9.997 5.387 3.376 1.00 94.81 182 TRP A C 1
ATOM 1388 O O . TRP A 1 182 ? -10.895 6.193 3.150 1.00 94.81 182 TRP A O 1
ATOM 1398 N N . LEU A 1 183 ? -9.579 5.094 4.609 1.00 94.31 183 LEU A N 1
ATOM 1399 C CA . LEU A 1 183 ? -10.209 5.628 5.818 1.00 94.31 183 LEU A CA 1
ATOM 1400 C C . LEU A 1 183 ? -10.089 7.149 5.894 1.00 94.31 183 LEU A C 1
ATOM 1402 O O . LEU A 1 183 ? -11.059 7.842 6.169 1.00 94.31 183 LEU A O 1
ATOM 1406 N N . THR A 1 184 ? -8.908 7.669 5.577 1.00 93.75 184 THR A N 1
ATOM 1407 C CA . THR A 1 184 ? -8.611 9.108 5.646 1.00 93.75 184 THR A CA 1
ATOM 1408 C C . THR A 1 184 ? -9.267 9.919 4.535 1.00 93.75 184 THR A C 1
ATOM 1410 O O . THR A 1 184 ? -9.342 11.138 4.643 1.00 93.75 184 THR A O 1
ATOM 1413 N N . HIS A 1 185 ? -9.757 9.263 3.480 1.00 92.81 185 HIS A N 1
ATOM 1414 C CA . HIS A 1 185 ? -10.534 9.902 2.422 1.00 92.81 185 HIS A CA 1
ATOM 1415 C C . HIS A 1 185 ? -12.029 9.994 2.756 1.00 92.81 185 HIS A C 1
ATOM 1417 O O . HIS A 1 185 ? -12.755 10.752 2.113 1.00 92.81 185 HIS A O 1
ATOM 1423 N N . LEU A 1 186 ? -12.512 9.221 3.736 1.00 91.50 186 LEU A N 1
ATOM 1424 C CA . LEU A 1 186 ? -13.908 9.281 4.147 1.00 91.50 186 LEU A CA 1
ATOM 1425 C C . LEU A 1 186 ? -14.171 10.589 4.913 1.00 91.50 186 LEU A C 1
ATOM 1427 O O . LEU A 1 186 ? -13.421 10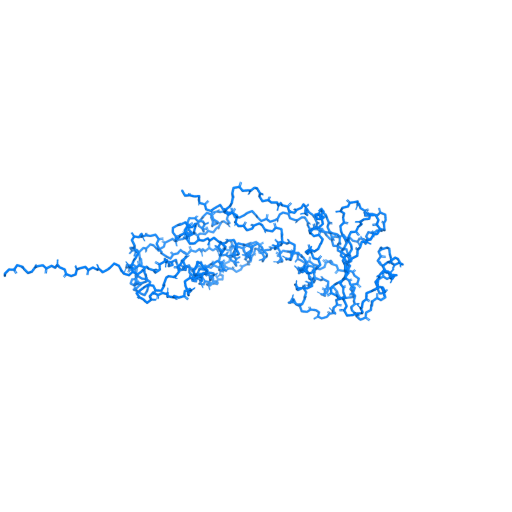.940 5.824 1.00 91.50 186 LEU A O 1
ATOM 1431 N N . PRO A 1 187 ? -15.247 11.323 4.586 1.00 89.94 187 PRO A N 1
ATOM 1432 C CA . PRO A 1 187 ? -15.626 12.508 5.340 1.00 89.94 187 PRO A CA 1
ATOM 1433 C C . PRO A 1 187 ? -16.183 12.117 6.717 1.00 89.94 187 PRO A C 1
ATOM 1435 O O . PRO A 1 187 ? -16.740 11.033 6.900 1.00 89.94 187 PRO A O 1
ATOM 1438 N N . GLY A 1 188 ? -16.097 13.031 7.688 1.00 86.62 188 GLY A N 1
ATOM 1439 C CA . GLY A 1 188 ? -16.434 12.747 9.092 1.00 86.62 188 GLY A CA 1
ATOM 1440 C C . GLY A 1 188 ? -17.884 12.307 9.350 1.00 86.62 188 GLY A C 1
ATOM 1441 O O . GLY A 1 188 ? -18.165 11.700 10.377 1.00 86.62 188 GLY A O 1
ATOM 1442 N N . ASN A 1 189 ? -18.814 12.558 8.422 1.00 87.25 189 ASN A N 1
ATOM 1443 C CA . ASN A 1 189 ? -20.190 12.055 8.502 1.00 87.25 189 ASN A CA 1
ATOM 1444 C C . ASN A 1 189 ? -20.361 10.608 7.994 1.00 87.25 189 ASN A C 1
ATOM 1446 O O . ASN A 1 189 ? -21.399 10.009 8.253 1.00 87.25 189 ASN A O 1
ATOM 1450 N N . TYR A 1 190 ? -19.379 10.059 7.272 1.00 90.12 190 TYR A N 1
ATOM 1451 C CA . TYR A 1 190 ? -19.344 8.660 6.815 1.00 90.12 190 TYR A CA 1
ATOM 1452 C C . TYR A 1 190 ? -18.423 7.781 7.668 1.00 90.12 190 TYR A C 1
ATOM 1454 O O . TYR A 1 190 ? -18.516 6.558 7.598 1.00 90.12 190 TYR A O 1
ATOM 1462 N N . LEU A 1 191 ? -17.552 8.391 8.475 1.00 90.75 191 LEU A N 1
ATOM 1463 C CA . LEU A 1 191 ? -16.648 7.702 9.389 1.00 90.75 191 LEU A CA 1
ATOM 1464 C C . LEU A 1 191 ? -16.749 8.323 10.788 1.00 90.75 191 LEU A C 1
ATOM 1466 O O . LEU A 1 191 ? -15.854 9.031 11.234 1.00 90.75 191 LEU A O 1
ATOM 1470 N N . THR A 1 192 ? -17.875 8.094 11.468 1.00 90.69 192 THR A N 1
ATOM 1471 C CA . THR A 1 192 ? -18.036 8.448 12.890 1.00 90.69 192 THR A CA 1
ATOM 1472 C C . THR A 1 192 ? -17.305 7.434 13.783 1.00 90.69 192 THR A C 1
ATOM 1474 O O . THR A 1 192 ? -16.999 6.340 13.302 1.00 90.69 192 THR A O 1
ATOM 1477 N N . PRO A 1 193 ? -17.063 7.724 15.079 1.00 90.38 193 PRO A N 1
ATOM 1478 C CA . PRO A 1 193 ? -16.397 6.782 15.984 1.00 90.38 193 PRO A CA 1
ATOM 1479 C C . PRO A 1 193 ? -17.040 5.390 16.006 1.00 90.38 193 PRO A C 1
ATOM 1481 O O . PRO A 1 193 ? -16.344 4.398 15.803 1.00 90.38 193 PRO A O 1
ATOM 1484 N N . GLY A 1 194 ? -18.369 5.307 16.142 1.00 91.44 194 GLY A N 1
ATOM 1485 C CA . GLY A 1 194 ? -19.075 4.024 16.114 1.00 91.44 194 GLY A CA 1
ATOM 1486 C C . GLY A 1 194 ? -18.948 3.290 14.775 1.00 91.44 194 GLY A C 1
ATOM 1487 O O . GLY A 1 194 ? -18.720 2.086 14.756 1.00 91.44 194 GLY A O 1
ATOM 1488 N N . ILE A 1 195 ? -19.025 4.007 13.647 1.00 92.19 195 ILE A N 1
ATOM 1489 C CA . ILE A 1 195 ? -18.858 3.402 12.315 1.00 92.19 195 ILE A CA 1
ATOM 1490 C C . ILE A 1 195 ? -17.427 2.891 12.121 1.00 92.19 195 ILE A C 1
ATOM 1492 O O . ILE A 1 195 ? -17.220 1.829 11.537 1.00 92.19 195 ILE A O 1
ATOM 1496 N N . TYR A 1 196 ? -16.436 3.638 12.598 1.00 93.25 196 TYR A N 1
ATOM 1497 C CA . TYR A 1 196 ? -15.040 3.254 12.465 1.00 93.25 196 TYR A CA 1
ATOM 1498 C C . TYR A 1 196 ? -14.697 2.065 13.377 1.00 93.25 196 TYR A C 1
ATOM 1500 O O . TYR A 1 196 ? -14.012 1.142 12.938 1.00 93.25 196 TYR A O 1
ATOM 1508 N N . ARG A 1 197 ? -15.254 2.013 14.595 1.00 92.88 197 ARG A N 1
ATOM 1509 C CA . ARG A 1 197 ? -15.198 0.821 15.452 1.00 92.88 197 ARG A CA 1
ATOM 1510 C C . ARG A 1 197 ? -15.772 -0.400 14.729 1.00 92.88 197 ARG A C 1
ATOM 1512 O O . ARG A 1 197 ? -15.053 -1.381 14.575 1.00 92.88 197 ARG A O 1
ATOM 1519 N N . ASP A 1 198 ? -17.005 -0.310 14.223 1.00 93.50 198 ASP A N 1
ATOM 1520 C CA . ASP A 1 198 ? -17.655 -1.409 13.494 1.00 93.50 198 ASP A CA 1
ATOM 1521 C C . ASP A 1 198 ? -16.793 -1.876 12.295 1.00 93.50 198 ASP A C 1
ATOM 1523 O O . ASP A 1 198 ? -16.646 -3.072 12.043 1.00 93.50 198 ASP A O 1
ATOM 1527 N N . PHE A 1 199 ? -16.189 -0.936 11.553 1.00 94.56 199 PHE A N 1
ATOM 1528 C CA . PHE A 1 199 ? -15.278 -1.238 10.442 1.00 94.56 199 PHE A CA 1
ATOM 1529 C C . PHE A 1 199 ? -14.027 -1.993 10.911 1.00 94.56 199 PHE A C 1
ATOM 1531 O O . PHE A 1 199 ? -13.611 -2.970 10.285 1.00 94.56 199 PHE A O 1
ATOM 1538 N N . ALA A 1 200 ? -13.412 -1.536 12.001 1.00 94.69 200 ALA A N 1
ATOM 1539 C CA . ALA A 1 200 ? -12.203 -2.126 12.556 1.00 94.69 200 ALA A CA 1
ATOM 1540 C C . ALA A 1 200 ? -12.453 -3.531 13.125 1.00 94.69 200 ALA A C 1
ATOM 1542 O O . ALA A 1 200 ? -11.642 -4.427 12.903 1.00 94.69 200 ALA A O 1
ATOM 1543 N N . GLU A 1 201 ? -13.587 -3.743 13.794 1.00 94.94 201 GLU A N 1
ATOM 1544 C CA . GLU A 1 201 ? -14.034 -5.054 14.281 1.00 94.94 201 GLU A CA 1
ATOM 1545 C C . GLU A 1 201 ? -14.332 -6.014 13.123 1.00 94.94 201 GLU A C 1
ATOM 1547 O O . GLU A 1 201 ? -13.939 -7.180 13.164 1.00 94.94 201 GLU A O 1
ATOM 1552 N N . ALA A 1 202 ? -14.952 -5.526 12.044 1.00 95.94 202 ALA A N 1
ATOM 1553 C CA . ALA A 1 202 ? -15.170 -6.327 10.842 1.00 95.94 202 ALA A CA 1
ATOM 1554 C C . ALA A 1 202 ? -13.845 -6.749 10.186 1.00 95.94 202 ALA A C 1
ATOM 1556 O O . ALA A 1 202 ? -13.699 -7.901 9.777 1.00 95.94 202 ALA A O 1
ATOM 1557 N N . LEU A 1 203 ? -12.864 -5.843 10.107 1.00 95.81 203 LEU A N 1
ATOM 1558 C CA . LEU A 1 203 ? -11.531 -6.180 9.606 1.00 95.81 203 LEU A CA 1
ATOM 1559 C C . LEU A 1 203 ? -10.823 -7.182 10.530 1.00 95.81 203 LEU A C 1
ATOM 1561 O O . LEU A 1 203 ? -10.247 -8.149 10.039 1.00 95.81 203 LEU A O 1
ATOM 1565 N N . ALA A 1 204 ? -10.922 -7.002 11.849 1.00 95.69 204 ALA A N 1
ATOM 1566 C CA . ALA A 1 204 ? -10.379 -7.935 12.833 1.00 95.69 204 ALA A CA 1
ATOM 1567 C C . ALA A 1 204 ? -10.947 -9.349 12.665 1.00 95.69 204 ALA A C 1
ATOM 1569 O O . ALA A 1 204 ? -10.183 -10.311 12.626 1.00 95.69 204 ALA A O 1
ATOM 1570 N N . ALA A 1 205 ? -12.260 -9.478 12.466 1.00 96.69 205 ALA A N 1
ATOM 1571 C CA . ALA A 1 205 ? -12.895 -10.768 12.218 1.00 96.69 205 ALA A CA 1
ATOM 1572 C C . ALA A 1 205 ? -12.375 -11.449 10.938 1.00 96.69 205 ALA A C 1
ATOM 1574 O O . ALA A 1 205 ? -12.158 -12.660 10.931 1.00 96.69 205 ALA A O 1
ATOM 1575 N N . VAL A 1 206 ? -12.149 -10.683 9.863 1.00 96.25 206 VAL A N 1
ATOM 1576 C CA . VAL A 1 206 ? -11.621 -11.206 8.589 1.00 96.25 206 VAL A CA 1
ATOM 1577 C C . VAL A 1 206 ? -10.162 -11.649 8.713 1.00 96.25 206 VAL A C 1
ATOM 1579 O O . VAL A 1 206 ? -9.779 -12.663 8.133 1.00 96.25 206 VAL A O 1
ATOM 1582 N N . GLU A 1 207 ? -9.352 -10.905 9.461 1.00 95.06 207 GLU A N 1
ATOM 1583 C CA . GLU A 1 207 ? -7.910 -11.146 9.586 1.00 95.06 207 GLU A CA 1
ATOM 1584 C C . GLU A 1 207 ? -7.535 -12.053 10.772 1.00 95.06 207 GLU A C 1
ATOM 1586 O O . GLU A 1 207 ? -6.364 -12.393 10.947 1.00 95.06 207 GLU A O 1
ATOM 1591 N N . GLY A 1 208 ? -8.515 -12.481 11.576 1.00 95.19 208 GLY A N 1
ATOM 1592 C CA . GLY A 1 208 ? -8.293 -13.348 12.736 1.00 95.19 208 GLY A CA 1
ATOM 1593 C C . GLY A 1 208 ? -7.628 -12.627 13.910 1.00 95.19 208 GLY A C 1
ATOM 1594 O O . GLY A 1 208 ? -6.783 -13.203 14.597 1.00 95.19 208 GLY A O 1
ATOM 1595 N N . TRP A 1 209 ? -7.973 -11.359 14.117 1.00 95.00 209 TRP A N 1
ATOM 1596 C CA . TRP A 1 209 ? -7.510 -10.548 15.239 1.00 95.00 209 TRP A CA 1
ATOM 1597 C C . TRP A 1 209 ? -8.527 -10.573 16.383 1.00 95.00 209 TRP A C 1
ATOM 1599 O O . TRP A 1 209 ? -9.732 -10.685 16.164 1.00 95.00 209 TRP A O 1
ATOM 1609 N N . GLU A 1 210 ? -8.041 -10.429 17.609 1.00 95.00 210 GLU A N 1
ATOM 1610 C CA . GLU A 1 210 ? -8.884 -10.185 18.779 1.00 95.00 210 GLU A CA 1
ATOM 1611 C C . GLU A 1 210 ? -9.242 -8.700 18.851 1.00 95.00 210 GLU A C 1
ATOM 1613 O O . GLU A 1 210 ? -8.408 -7.854 18.528 1.00 95.00 210 GLU A O 1
ATOM 1618 N N . ALA A 1 211 ? -10.461 -8.387 19.291 1.00 94.62 211 ALA A N 1
ATOM 1619 C CA . ALA A 1 211 ? -10.968 -7.027 19.415 1.00 94.62 211 ALA A CA 1
ATOM 1620 C C . ALA A 1 211 ? -11.613 -6.818 20.791 1.00 94.62 211 ALA A C 1
ATOM 1622 O O . ALA A 1 211 ? -12.569 -7.507 21.136 1.00 94.62 211 ALA A O 1
ATOM 1623 N N . ASP A 1 212 ? -11.110 -5.845 21.553 1.00 94.06 212 ASP A N 1
ATOM 1624 C CA . ASP A 1 212 ? -11.620 -5.477 22.875 1.00 94.06 212 ASP A CA 1
ATOM 1625 C C . ASP A 1 212 ? -11.956 -3.988 22.925 1.00 94.06 212 ASP A C 1
ATOM 1627 O O . ASP A 1 212 ? -11.067 -3.131 22.896 1.00 94.06 212 ASP A O 1
ATOM 1631 N N . PHE A 1 213 ? -13.243 -3.669 23.032 1.00 93.44 213 PHE A N 1
ATOM 1632 C CA . PHE A 1 213 ? -13.707 -2.294 23.165 1.00 93.44 213 PHE A CA 1
ATOM 1633 C C . PHE A 1 213 ? -13.786 -1.865 24.636 1.00 93.44 213 PHE A C 1
ATOM 1635 O O . PHE A 1 213 ? -14.226 -2.602 25.521 1.00 93.44 213 PHE A O 1
ATOM 1642 N N . TYR A 1 214 ? -13.336 -0.646 24.895 1.00 93.56 214 TYR A N 1
ATOM 1643 C CA . TYR A 1 214 ? -13.411 0.049 26.166 1.00 93.56 214 TYR A CA 1
ATOM 1644 C C . TYR A 1 214 ? -14.329 1.243 25.940 1.00 93.56 214 TYR A C 1
ATOM 1646 O O . TYR A 1 214 ? -13.919 2.263 25.380 1.00 93.56 214 TYR A O 1
ATOM 1654 N N . ASP A 1 215 ? -15.589 1.068 26.313 1.00 92.38 215 ASP A N 1
ATOM 1655 C CA . ASP A 1 215 ? -16.594 2.120 26.278 1.00 92.38 215 ASP A CA 1
ATOM 1656 C C . ASP A 1 215 ? -16.377 3.145 27.402 1.00 92.38 215 ASP A C 1
ATOM 1658 O O . ASP A 1 215 ? -15.448 3.048 28.208 1.00 92.38 215 ASP A O 1
ATOM 1662 N N . LEU A 1 216 ? -17.228 4.169 27.432 1.00 90.38 216 LEU A N 1
ATOM 1663 C CA . LEU A 1 216 ? -17.120 5.251 28.406 1.00 90.38 216 LEU A CA 1
ATOM 1664 C C . LEU A 1 216 ? -17.272 4.757 29.845 1.00 90.38 216 LEU A C 1
ATOM 1666 O O . LEU A 1 216 ? -16.509 5.191 30.698 1.00 90.38 216 LEU A O 1
ATOM 1670 N N . ASP A 1 217 ? -18.178 3.818 30.102 1.00 92.50 217 ASP A N 1
ATOM 1671 C CA . ASP A 1 217 ? -18.442 3.316 31.451 1.00 92.50 217 ASP A CA 1
ATOM 1672 C C . ASP A 1 217 ? -17.222 2.545 31.987 1.00 92.50 217 ASP A C 1
ATOM 1674 O O . ASP A 1 217 ? -16.792 2.739 33.127 1.00 92.50 217 ASP A O 1
ATOM 1678 N N . ARG A 1 218 ? -16.581 1.728 31.139 1.00 94.31 218 ARG A N 1
ATOM 1679 C CA . ARG A 1 218 ? -15.311 1.074 31.477 1.00 94.31 218 ARG A CA 1
ATOM 1680 C C . ARG A 1 218 ? -14.181 2.086 31.660 1.00 94.31 218 ARG A C 1
ATOM 1682 O O . ARG A 1 218 ? -13.335 1.899 32.530 1.00 94.31 218 ARG A O 1
ATOM 1689 N N . LEU A 1 219 ? -14.131 3.140 30.849 1.00 92.94 219 LEU A N 1
ATOM 1690 C CA . LEU A 1 219 ? -13.102 4.180 30.950 1.00 92.94 219 LEU A CA 1
ATOM 1691 C C . LEU A 1 219 ? -13.276 5.071 32.191 1.00 92.94 219 LEU A C 1
ATOM 1693 O O . LEU A 1 219 ? -12.275 5.509 32.753 1.00 92.94 219 LEU A O 1
ATOM 1697 N N . GLU A 1 220 ? -14.510 5.287 32.650 1.00 93.31 220 GLU A N 1
ATOM 1698 C CA . GLU A 1 220 ? -14.838 5.927 33.930 1.00 93.31 220 GLU A CA 1
ATOM 1699 C C . GLU A 1 220 ? -14.316 5.089 35.105 1.00 93.31 220 GLU A C 1
ATOM 1701 O O . GLU A 1 220 ? -13.623 5.618 35.972 1.00 93.31 220 GLU A O 1
ATOM 1706 N N . GLN A 1 221 ? -14.538 3.770 35.088 1.00 96.56 221 GLN A N 1
ATOM 1707 C CA . GLN A 1 221 ? -14.005 2.848 36.106 1.00 96.56 221 GLN A CA 1
ATOM 1708 C C . GLN A 1 221 ? -12.472 2.774 36.120 1.00 96.56 221 GLN A C 1
ATOM 1710 O O . GLN A 1 221 ? -11.874 2.536 37.164 1.00 96.56 221 GLN A O 1
ATOM 1715 N N . LEU A 1 222 ? -11.837 2.956 34.959 1.00 95.12 222 LEU A N 1
ATOM 1716 C CA . LEU A 1 222 ? -10.379 2.999 34.816 1.00 95.12 222 LEU A CA 1
ATOM 1717 C C . LEU A 1 222 ? -9.783 4.384 35.119 1.00 95.12 222 LEU A C 1
ATOM 1719 O O . LEU A 1 222 ? -8.586 4.573 34.911 1.00 95.12 222 LEU A O 1
ATOM 1723 N N . GLU A 1 223 ? -10.598 5.348 35.560 1.00 95.75 223 GLU A N 1
ATOM 1724 C CA . GLU A 1 223 ? -10.186 6.724 35.866 1.00 95.75 223 GLU A CA 1
ATOM 1725 C C . GLU A 1 223 ? -9.460 7.410 34.691 1.00 95.75 223 GLU A C 1
ATOM 1727 O O . GLU A 1 223 ? -8.554 8.228 34.869 1.00 95.75 223 GLU A O 1
ATOM 1732 N N . ALA A 1 224 ? -9.871 7.111 33.451 1.00 92.00 224 ALA A N 1
ATOM 1733 C CA . ALA A 1 224 ? -9.271 7.647 32.228 1.00 92.00 224 ALA A CA 1
ATOM 1734 C C . ALA A 1 224 ? -9.696 9.107 31.953 1.00 92.00 224 ALA A C 1
ATOM 1736 O O . ALA A 1 224 ? -10.135 9.453 30.852 1.00 92.00 224 ALA A O 1
ATOM 1737 N N . GLY A 1 225 ? -9.554 9.983 32.954 1.00 91.31 225 GLY A N 1
ATOM 1738 C CA . GLY A 1 225 ? -10.085 11.349 32.968 1.00 91.31 225 GLY A CA 1
ATOM 1739 C C . GLY A 1 225 ? -9.682 12.186 31.755 1.00 91.31 225 GLY A C 1
ATOM 1740 O O . GLY A 1 225 ? -10.520 12.871 31.180 1.00 91.31 225 GLY A O 1
ATOM 1741 N N . ALA A 1 226 ? -8.435 12.058 31.286 1.00 89.50 226 ALA A N 1
ATOM 1742 C CA . ALA A 1 226 ? -7.963 12.788 30.108 1.00 89.50 226 ALA A CA 1
ATOM 1743 C C . ALA A 1 226 ? -8.768 12.461 28.835 1.00 89.50 226 ALA A C 1
ATOM 1745 O O . ALA A 1 226 ? -9.040 13.353 28.035 1.00 89.50 226 ALA A O 1
ATOM 1746 N N . PHE A 1 227 ? -9.168 11.200 28.646 1.00 88.88 227 PHE A N 1
ATOM 1747 C CA . PHE A 1 227 ? -10.019 10.801 27.525 1.00 88.88 227 PHE A CA 1
ATOM 1748 C C . PHE A 1 227 ? -11.457 11.281 27.734 1.00 88.88 227 PHE A C 1
ATOM 1750 O O . PHE A 1 227 ? -12.049 11.874 26.830 1.00 88.88 227 PHE A O 1
ATOM 1757 N N . LEU A 1 228 ? -11.997 11.058 28.937 1.00 89.50 228 LEU A N 1
ATOM 1758 C CA . LEU A 1 228 ? -13.376 11.396 29.299 1.00 89.50 228 LEU A CA 1
ATOM 1759 C C . LEU A 1 228 ? -13.666 12.890 29.098 1.00 89.50 228 LEU A C 1
ATOM 1761 O O . LEU A 1 228 ? -14.687 13.235 28.508 1.00 89.50 228 LEU A O 1
ATOM 1765 N N . SER A 1 229 ? -12.728 13.770 29.460 1.00 88.38 229 SER A N 1
ATOM 1766 C CA . SER A 1 229 ? -12.864 15.218 29.253 1.00 88.38 229 SER A CA 1
ATOM 1767 C C . SER A 1 229 ? -12.950 15.630 27.777 1.00 88.38 229 SER A C 1
ATOM 1769 O O . SER A 1 229 ? -13.572 16.640 27.457 1.00 88.38 229 SER A O 1
ATOM 1771 N N . VAL A 1 230 ? -12.352 14.873 26.849 1.00 85.06 230 VAL A N 1
ATOM 1772 C CA . VAL A 1 230 ? -12.428 15.190 25.409 1.00 85.06 230 VAL A CA 1
ATOM 1773 C C . VAL A 1 230 ? -13.789 14.802 24.828 1.00 85.06 230 VAL A C 1
ATOM 1775 O O . VAL A 1 230 ? -14.312 15.486 23.947 1.00 85.06 230 VAL A O 1
ATOM 1778 N N . VAL A 1 231 ? -14.367 13.701 25.308 1.00 86.12 231 VAL A N 1
ATOM 1779 C CA . VAL A 1 231 ? -15.613 13.136 24.768 1.00 86.12 231 VAL A CA 1
ATOM 1780 C C . VAL A 1 231 ? -16.870 13.651 25.470 1.00 86.12 231 VAL A C 1
ATOM 1782 O O . VAL A 1 231 ? -17.958 13.498 24.920 1.00 86.12 231 VAL A O 1
ATOM 1785 N N . GLU A 1 232 ? -16.735 14.311 26.624 1.00 83.69 232 GLU A N 1
ATOM 1786 C CA . GLU A 1 232 ? -17.835 14.850 27.440 1.00 83.69 232 GLU A CA 1
ATOM 1787 C C . GLU A 1 232 ? -18.803 15.738 26.643 1.00 83.69 232 GLU A C 1
ATOM 1789 O O . GLU A 1 232 ? -20.020 15.647 26.791 1.00 83.69 232 GLU A O 1
ATOM 1794 N N . ALA A 1 233 ? -18.282 16.558 25.724 1.00 77.50 233 ALA A N 1
ATOM 1795 C CA . ALA A 1 233 ? -19.099 17.445 24.896 1.00 77.50 233 ALA A CA 1
ATOM 1796 C C . ALA A 1 233 ? -19.916 16.702 23.817 1.00 77.50 233 ALA A C 1
ATOM 1798 O O . ALA A 1 233 ? -20.612 17.338 23.016 1.00 77.50 233 ALA A O 1
ATOM 1799 N N . SER A 1 234 ? -19.825 15.371 23.747 1.00 76.62 234 SER A N 1
ATOM 1800 C CA . SER A 1 234 ? -20.532 14.578 22.759 1.00 76.62 234 SER A CA 1
ATOM 1801 C C . SER A 1 234 ? -21.979 14.244 23.138 1.00 76.62 234 SER A C 1
ATOM 1803 O O . SER A 1 234 ? -22.195 13.515 24.098 1.00 76.62 234 SER A O 1
ATOM 1805 N N . PRO A 1 235 ? -22.978 14.582 22.295 1.00 76.94 235 PRO A N 1
ATOM 1806 C CA . PRO A 1 235 ? -24.325 14.009 22.407 1.00 76.94 235 PRO A CA 1
ATOM 1807 C C . PRO A 1 235 ? -24.433 12.492 22.169 1.00 76.94 235 PRO A C 1
ATOM 1809 O O . PRO A 1 235 ? -25.436 11.902 22.554 1.00 76.94 235 PRO A O 1
ATOM 1812 N N . ILE A 1 236 ? -23.465 11.864 21.494 1.00 82.31 236 ILE A N 1
ATOM 1813 C CA . ILE A 1 236 ? -23.489 10.434 21.146 1.00 82.31 236 ILE A CA 1
ATOM 1814 C C . ILE A 1 236 ? -22.384 9.725 21.940 1.00 82.31 236 ILE A C 1
ATOM 1816 O O . ILE A 1 236 ? -21.219 10.115 21.855 1.00 82.31 236 ILE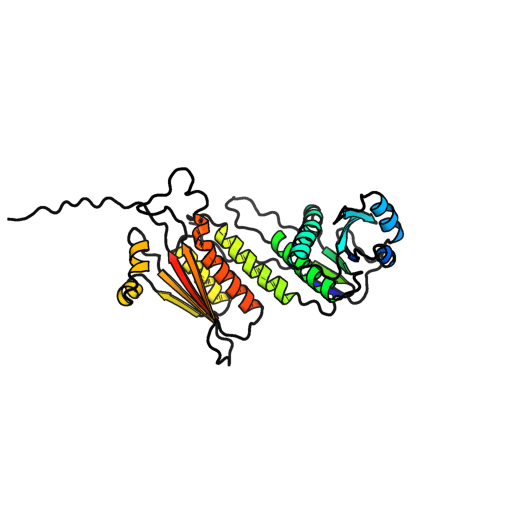 A O 1
ATOM 1820 N N . ARG A 1 237 ? -22.735 8.689 22.710 1.00 82.31 237 ARG A N 1
ATOM 1821 C CA . ARG A 1 237 ? -21.788 7.873 23.497 1.00 82.31 237 ARG A CA 1
ATOM 1822 C C . ARG A 1 237 ? -21.210 6.717 22.660 1.00 82.31 237 ARG A C 1
ATOM 1824 O O . ARG A 1 237 ? -21.312 5.563 23.051 1.00 82.31 237 ARG A O 1
ATOM 1831 N N . ASP A 1 238 ? -20.658 7.014 21.482 1.00 85.75 238 ASP A N 1
ATOM 1832 C CA . ASP A 1 238 ? -20.048 6.022 20.571 1.00 85.75 238 ASP A CA 1
ATOM 1833 C C . ASP A 1 238 ? -18.509 6.079 20.524 1.00 85.75 238 ASP A C 1
ATOM 1835 O O . ASP A 1 238 ? -17.882 5.318 19.789 1.00 85.75 238 ASP A O 1
ATOM 1839 N N . ALA A 1 239 ? -17.899 6.966 21.314 1.00 88.25 239 ALA A N 1
ATOM 1840 C CA . ALA A 1 239 ? -16.454 7.044 21.501 1.00 88.25 239 ALA A CA 1
ATOM 1841 C C . ALA A 1 239 ? -15.952 5.993 22.508 1.00 88.25 239 ALA A C 1
ATOM 1843 O O . ALA A 1 239 ? -16.691 5.549 23.386 1.00 88.25 239 ALA A O 1
ATOM 1844 N N . GLY A 1 240 ? -14.677 5.626 22.401 1.00 91.12 240 GLY A N 1
ATOM 1845 C CA . GLY A 1 240 ? -14.024 4.698 23.321 1.00 91.12 240 GLY A CA 1
ATOM 1846 C C . GLY A 1 240 ? -12.598 4.367 22.894 1.00 91.12 240 GLY A C 1
ATOM 1847 O O . GLY A 1 240 ? -12.033 4.995 21.998 1.00 91.12 240 GLY A O 1
ATOM 1848 N N . ILE A 1 241 ? -12.017 3.346 23.507 1.00 92.00 241 ILE A N 1
ATOM 1849 C CA . ILE A 1 241 ? -10.717 2.799 23.115 1.00 92.00 241 ILE A CA 1
ATOM 1850 C C . ILE A 1 241 ? -10.958 1.396 22.577 1.00 92.00 241 ILE A C 1
ATOM 1852 O O . ILE A 1 241 ? -11.480 0.552 23.290 1.00 92.00 241 ILE A O 1
ATOM 1856 N N . LEU A 1 242 ? -10.613 1.123 21.321 1.00 92.31 242 LEU A N 1
ATOM 1857 C CA . LEU A 1 242 ? -10.656 -0.245 20.798 1.00 92.31 242 LEU A CA 1
ATOM 1858 C C . LEU A 1 242 ? -9.228 -0.780 20.746 1.00 92.31 242 LEU A C 1
ATOM 1860 O O . LEU A 1 242 ? -8.332 -0.146 20.192 1.00 92.31 242 LEU A O 1
ATOM 1864 N N . ARG A 1 243 ? -9.009 -1.931 21.366 1.00 94.06 243 ARG A N 1
ATOM 1865 C CA . ARG A 1 243 ? -7.746 -2.655 21.330 1.00 94.06 243 ARG A CA 1
ATOM 1866 C C . ARG A 1 243 ? -7.882 -3.800 20.347 1.00 94.06 243 ARG A C 1
ATOM 1868 O O . ARG A 1 243 ? -8.779 -4.617 20.510 1.00 94.06 243 ARG A O 1
ATOM 1875 N N . LEU A 1 244 ? -6.967 -3.889 19.390 1.00 93.88 244 LEU A N 1
ATOM 1876 C CA . LEU A 1 244 ? -6.761 -5.119 18.643 1.00 93.88 244 LEU A CA 1
ATOM 1877 C C . LEU A 1 244 ? -5.474 -5.810 19.040 1.00 93.88 244 LEU A C 1
ATOM 1879 O O . LEU A 1 244 ? -4.435 -5.168 19.217 1.00 93.88 244 LEU A O 1
ATOM 1883 N N . SER A 1 245 ? -5.522 -7.132 19.068 1.00 92.00 245 SER A N 1
ATOM 1884 C CA . SER A 1 245 ? -4.355 -7.970 19.303 1.00 92.00 245 SER A CA 1
ATOM 1885 C C . SER A 1 245 ? -4.271 -9.120 18.316 1.00 92.00 245 SER A C 1
ATOM 1887 O O . SER A 1 245 ? -5.269 -9.681 17.871 1.00 92.00 245 SER A O 1
ATOM 1889 N N . TYR A 1 246 ? -3.035 -9.494 18.009 1.00 92.06 246 TYR A N 1
ATOM 1890 C CA . TYR A 1 246 ? -2.721 -10.722 17.304 1.00 92.06 246 TYR A CA 1
ATOM 1891 C C . TYR A 1 246 ? -1.437 -11.311 17.867 1.00 92.06 246 TYR A C 1
ATOM 1893 O O . TYR A 1 246 ? -0.415 -10.635 18.034 1.00 92.06 246 TYR A O 1
ATOM 1901 N N . ARG A 1 247 ? -1.487 -12.612 18.138 1.00 91.12 247 ARG A N 1
ATOM 1902 C CA . ARG A 1 247 ? -0.340 -13.384 18.593 1.00 91.12 247 ARG A CA 1
ATOM 1903 C C . ARG A 1 247 ? -0.137 -14.567 17.653 1.00 91.12 247 ARG A C 1
ATOM 1905 O O . ARG A 1 247 ? -0.961 -15.481 17.659 1.00 91.12 247 ARG A O 1
ATOM 1912 N N . PRO A 1 248 ? 0.972 -14.598 16.893 1.00 89.12 248 PRO A N 1
ATOM 1913 C CA . PRO A 1 248 ? 1.359 -15.784 16.147 1.00 89.12 248 PRO A CA 1
ATOM 1914 C C . PRO A 1 248 ? 1.421 -17.003 17.070 1.00 89.12 248 PRO A C 1
ATOM 1916 O O . PRO A 1 248 ? 1.950 -16.937 18.186 1.00 89.12 248 PRO A O 1
ATOM 1919 N N . LYS A 1 249 ? 0.882 -18.131 16.604 1.00 87.38 249 LYS A N 1
ATOM 1920 C CA . LYS A 1 249 ? 0.851 -19.374 17.378 1.00 87.38 249 LYS A CA 1
ATOM 1921 C C . LYS A 1 249 ? 2.266 -19.766 17.815 1.00 87.38 249 LYS A C 1
ATOM 1923 O O . LYS A 1 249 ? 3.171 -19.864 16.996 1.00 87.38 249 LYS A O 1
ATOM 1928 N N . GLY A 1 250 ? 2.440 -20.019 19.112 1.00 85.56 250 GLY A N 1
ATOM 1929 C CA . GLY A 1 250 ? 3.726 -20.417 19.695 1.00 85.56 250 GLY A CA 1
ATOM 1930 C C . GLY A 1 250 ? 4.667 -19.257 20.034 1.00 85.56 250 GLY A C 1
ATOM 1931 O O . GLY A 1 250 ? 5.675 -19.492 20.698 1.00 85.56 250 GLY A O 1
ATOM 1932 N N . SER A 1 251 ? 4.334 -18.017 19.663 1.00 87.19 251 SER A N 1
ATOM 1933 C CA . SER A 1 251 ? 5.163 -16.867 20.013 1.00 87.19 251 SER A CA 1
ATOM 1934 C C . SER A 1 251 ? 5.030 -16.491 21.491 1.00 87.19 251 SER A C 1
ATOM 1936 O O . SER A 1 251 ? 3.933 -16.236 22.003 1.00 87.19 251 SER A O 1
ATOM 1938 N N . ARG A 1 252 ? 6.180 -16.427 22.173 1.00 86.56 252 ARG A N 1
ATOM 1939 C CA . ARG A 1 252 ? 6.323 -16.034 23.587 1.00 86.56 252 ARG A CA 1
ATOM 1940 C C . ARG A 1 252 ? 6.876 -14.620 23.763 1.00 86.56 252 ARG A C 1
ATOM 1942 O O . ARG A 1 252 ? 7.083 -14.187 24.891 1.00 86.56 252 ARG A O 1
ATOM 1949 N N . GLU A 1 253 ? 7.120 -13.914 22.663 1.00 88.56 253 GLU A N 1
ATOM 1950 C CA . GLU A 1 253 ? 7.646 -12.552 22.699 1.00 88.56 253 GLU A CA 1
ATOM 1951 C C . GLU A 1 253 ? 6.621 -11.572 23.285 1.00 88.56 253 GLU A C 1
ATOM 1953 O O . GLU A 1 253 ? 5.401 -11.818 23.296 1.00 88.56 253 GLU A O 1
ATOM 1958 N N . GLN A 1 254 ? 7.134 -10.448 23.786 1.00 87.50 254 GLN A N 1
ATOM 1959 C CA . GLN A 1 254 ? 6.297 -9.328 24.194 1.00 87.50 254 GLN A CA 1
ATOM 1960 C C . GLN A 1 254 ? 5.688 -8.662 22.953 1.00 87.50 254 GLN A C 1
ATOM 1962 O O . GLN A 1 254 ? 6.373 -8.535 21.937 1.00 87.50 254 GLN A O 1
ATOM 1967 N N . PRO A 1 255 ? 4.407 -8.257 23.005 1.00 86.81 255 PRO A N 1
ATOM 1968 C CA . PRO A 1 255 ? 3.769 -7.626 21.865 1.00 86.81 255 PRO A CA 1
ATOM 1969 C C . PRO A 1 255 ? 4.320 -6.216 21.636 1.00 86.81 255 PRO A C 1
ATOM 1971 O O . PRO A 1 255 ? 4.478 -5.441 22.580 1.00 86.81 255 PRO A O 1
ATOM 1974 N N . LEU A 1 256 ? 4.541 -5.858 20.371 1.00 88.69 256 LEU A N 1
ATOM 1975 C CA . LEU A 1 256 ? 4.738 -4.461 19.986 1.00 88.69 256 LEU A CA 1
ATOM 1976 C C . LEU A 1 256 ? 3.431 -3.689 20.204 1.00 88.69 256 LEU A C 1
ATOM 1978 O O . LEU A 1 256 ? 2.386 -4.135 19.729 1.00 88.69 256 LEU A O 1
ATOM 1982 N N . ALA A 1 257 ? 3.496 -2.535 20.872 1.00 87.62 257 ALA A N 1
ATOM 1983 C CA . ALA A 1 257 ? 2.357 -1.641 21.059 1.00 87.62 257 ALA A CA 1
ATOM 1984 C C . ALA A 1 257 ? 2.380 -0.491 20.040 1.00 87.62 257 ALA A C 1
ATOM 1986 O O . ALA A 1 257 ? 3.317 0.307 20.020 1.00 87.62 257 ALA A O 1
ATOM 1987 N N . LEU A 1 258 ? 1.329 -0.377 19.225 1.00 88.88 258 LEU A N 1
ATOM 1988 C CA . LEU A 1 258 ? 1.086 0.784 18.363 1.00 88.88 258 LEU A CA 1
ATOM 1989 C C . LEU A 1 258 ? -0.093 1.590 18.917 1.00 88.88 258 LEU A C 1
ATOM 1991 O O . LEU A 1 258 ? -1.133 1.025 19.248 1.00 88.88 258 LEU A O 1
ATOM 1995 N N . VAL A 1 259 ? 0.054 2.912 19.013 1.00 89.56 259 VAL A N 1
ATOM 1996 C CA . VAL A 1 259 ? -1.021 3.803 19.474 1.00 89.56 259 VAL A CA 1
ATOM 1997 C C . VAL A 1 259 ? -1.281 4.857 18.413 1.00 89.56 259 VAL A C 1
ATOM 1999 O O . VAL A 1 259 ? -0.392 5.624 18.048 1.00 89.56 259 VAL A O 1
ATOM 2002 N N . GLY A 1 260 ? -2.512 4.883 17.909 1.00 90.44 260 GLY A N 1
ATOM 2003 C CA . GLY A 1 260 ? -2.942 5.822 16.881 1.00 90.44 260 GLY A CA 1
ATOM 2004 C C . GLY A 1 260 ? -4.053 6.739 17.380 1.00 90.44 260 GLY A C 1
ATOM 2005 O O . GLY A 1 260 ? -5.081 6.269 17.869 1.00 90.44 260 GLY A O 1
ATOM 2006 N N . LYS A 1 261 ? -3.867 8.052 17.208 1.00 91.69 261 LYS A N 1
ATOM 2007 C CA . LYS A 1 261 ? -4.912 9.065 17.416 1.00 91.69 261 LYS A CA 1
ATOM 2008 C C . LYS A 1 261 ? -6.060 8.834 16.422 1.00 91.69 261 LYS A C 1
ATOM 2010 O O . LYS A 1 261 ? -5.817 8.777 15.216 1.00 91.69 261 LYS A O 1
ATOM 2015 N N . GLY A 1 262 ? -7.287 8.693 16.918 1.00 91.19 262 GLY A N 1
ATOM 2016 C CA . GLY A 1 262 ? -8.485 8.371 16.136 1.00 91.19 262 GLY A CA 1
ATOM 2017 C C . GLY A 1 262 ? -9.573 9.436 16.235 1.00 91.19 262 GLY A C 1
ATOM 2018 O O . GLY A 1 262 ? -10.734 9.090 16.442 1.00 91.19 262 GLY A O 1
ATOM 2019 N N . ILE A 1 263 ? -9.215 10.722 16.120 1.00 91.19 263 ILE A N 1
ATOM 2020 C CA . ILE A 1 263 ? -10.203 11.809 16.144 1.00 91.19 263 ILE A CA 1
ATOM 2021 C C . ILE A 1 263 ? -10.917 11.886 14.795 1.00 91.19 263 ILE A C 1
ATOM 2023 O O . ILE A 1 263 ? -10.356 12.376 13.821 1.00 91.19 263 ILE A O 1
ATOM 2027 N N . CYS A 1 264 ? -12.153 11.395 14.718 1.00 90.06 264 CYS A N 1
ATOM 2028 C CA . CYS A 1 264 ? -12.864 11.265 13.435 1.00 90.06 264 CYS A CA 1
ATOM 2029 C C . CYS A 1 264 ? -13.192 12.617 12.773 1.00 90.06 264 CYS A C 1
ATOM 2031 O O . CYS A 1 264 ? -13.360 12.712 11.559 1.00 90.06 264 CYS A O 1
ATOM 2033 N N . PHE A 1 265 ? -13.297 13.673 13.576 1.00 89.75 265 PHE A N 1
ATOM 2034 C CA . PHE A 1 265 ? -13.355 15.055 13.118 1.00 89.75 265 PHE A CA 1
ATOM 2035 C C . PHE A 1 265 ? -12.905 15.951 14.270 1.00 89.75 265 PHE A C 1
ATOM 2037 O O . PHE A 1 265 ? -13.292 15.678 15.394 1.00 89.75 265 PHE A O 1
ATOM 2044 N N . ASP A 1 266 ? -12.142 17.015 14.055 1.00 89.75 266 ASP A N 1
ATOM 2045 C CA . ASP A 1 266 ? -11.768 17.937 15.140 1.00 89.75 266 ASP A CA 1
ATOM 2046 C C . ASP A 1 266 ? -12.320 19.342 14.881 1.00 89.75 266 ASP A C 1
ATOM 2048 O O . ASP A 1 266 ? -11.872 20.032 13.967 1.00 89.75 266 ASP A O 1
ATOM 2052 N N . THR A 1 267 ? -13.280 19.808 15.688 1.00 86.69 267 THR A N 1
ATOM 2053 C CA . THR A 1 267 ? -13.739 21.205 15.605 1.00 86.69 267 THR A CA 1
ATOM 2054 C C . THR A 1 267 ? -12.928 22.140 16.498 1.00 86.69 267 THR A C 1
ATOM 2056 O O . THR A 1 267 ? -13.132 23.344 16.424 1.00 86.69 267 THR A O 1
ATOM 2059 N N . GLY A 1 268 ? -12.040 21.638 17.360 1.00 84.50 268 GLY A N 1
ATOM 2060 C CA . GLY A 1 268 ? -11.378 22.391 18.433 1.00 84.50 268 GLY A CA 1
ATOM 2061 C C . GLY A 1 268 ? -12.171 22.522 19.745 1.00 84.50 268 GLY A C 1
ATOM 2062 O O . GLY A 1 268 ? -11.645 23.052 20.722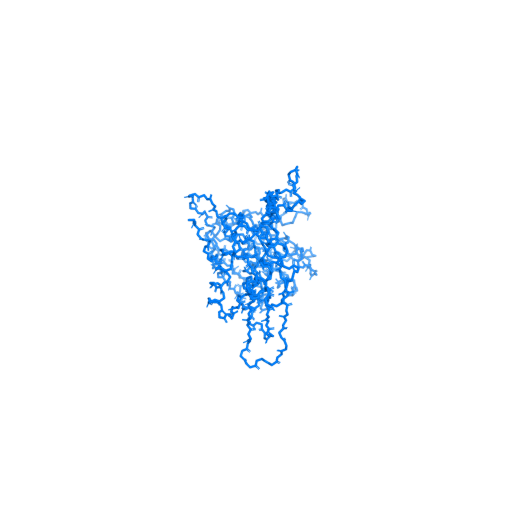 1.00 84.50 268 GLY A O 1
ATOM 2063 N N . GLY A 1 269 ? -13.411 22.023 19.812 1.00 86.00 269 GLY A N 1
ATOM 2064 C CA . GLY A 1 269 ? -14.229 22.058 21.033 1.00 86.00 269 GLY A CA 1
ATOM 2065 C C . GLY A 1 269 ? -14.585 23.481 21.462 1.00 86.00 269 GLY A C 1
ATOM 2066 O O . GLY A 1 269 ? -15.028 24.279 20.636 1.00 86.00 269 GLY A O 1
ATOM 2067 N N . SER A 1 270 ? -14.397 23.807 22.746 1.00 84.75 270 SER A N 1
ATOM 2068 C CA . SER A 1 270 ? -14.606 25.170 23.261 1.00 84.75 270 SER A CA 1
ATOM 2069 C C . SER A 1 270 ? -13.699 26.196 22.578 1.00 84.75 270 SER A C 1
ATOM 2071 O O . SER A 1 270 ? -14.128 27.322 22.341 1.00 84.75 270 SER A O 1
ATOM 2073 N N . ASN A 1 271 ? -12.477 25.802 22.202 1.00 87.06 271 ASN A N 1
ATOM 2074 C CA . ASN A 1 271 ? -11.594 26.620 21.376 1.00 87.06 271 ASN A CA 1
ATOM 2075 C C . ASN A 1 271 ? -11.849 26.326 19.891 1.00 87.06 271 ASN A C 1
ATOM 2077 O O . ASN A 1 271 ? -11.045 25.690 19.204 1.00 87.06 271 ASN A O 1
ATOM 2081 N N . LEU A 1 272 ? -13.033 26.727 19.429 1.00 88.31 272 LEU A N 1
ATOM 2082 C CA . LEU A 1 272 ? -13.532 26.412 18.097 1.00 88.31 272 LEU A CA 1
ATOM 2083 C C . LEU A 1 272 ? -12.554 26.882 17.008 1.00 88.31 272 LEU A C 1
ATOM 2085 O O . LEU A 1 272 ? -12.155 28.044 16.954 1.00 88.31 272 LEU A O 1
ATOM 2089 N N . LYS A 1 273 ? -12.223 25.977 16.088 1.00 86.94 273 LYS A N 1
ATOM 2090 C CA . LYS A 1 273 ? -11.450 26.262 14.879 1.00 86.94 273 LYS A CA 1
ATOM 2091 C C . LYS A 1 273 ? -12.229 27.219 13.974 1.00 86.94 273 LYS A C 1
ATOM 2093 O O . LYS A 1 273 ? -13.230 26.839 13.370 1.00 86.94 273 LYS A O 1
ATOM 2098 N N . VAL A 1 274 ? -11.764 28.463 13.876 1.00 90.06 274 VAL A N 1
ATOM 2099 C CA . VAL A 1 274 ? -12.346 29.520 13.028 1.00 90.06 274 VAL A CA 1
ATOM 2100 C C . VAL A 1 274 ? -11.573 29.699 11.713 1.00 90.06 274 VAL A C 1
ATOM 2102 O O . VAL A 1 274 ? -10.473 29.171 11.541 1.00 90.06 274 VAL A O 1
ATOM 2105 N N . SER A 1 275 ? -12.149 30.443 10.765 1.00 79.75 275 SER A N 1
ATOM 2106 C CA . SER A 1 275 ? -11.462 30.938 9.555 1.00 79.75 275 SER A CA 1
ATOM 2107 C C . SER A 1 275 ? -10.815 29.860 8.671 1.00 79.75 275 SER A C 1
ATOM 2109 O O . SER A 1 275 ? -9.673 29.992 8.245 1.00 79.75 275 SER A O 1
ATOM 2111 N N . GLY A 1 276 ? -11.535 28.767 8.398 1.00 82.25 276 GLY A N 1
ATOM 2112 C CA . GLY A 1 276 ? -11.081 27.713 7.477 1.00 82.25 276 GLY A CA 1
ATOM 2113 C C . GLY A 1 276 ? -10.131 26.678 8.087 1.00 82.25 276 GLY A C 1
ATOM 2114 O O . GLY A 1 276 ? -9.899 25.647 7.465 1.00 82.25 276 GLY A O 1
ATOM 2115 N N . SER A 1 277 ? -9.672 26.869 9.329 1.00 85.50 277 SER A N 1
ATOM 2116 C CA . SER A 1 277 ? -8.838 25.887 10.050 1.00 85.50 277 SER A CA 1
ATOM 2117 C C . SER A 1 277 ? -9.546 24.555 10.347 1.00 85.50 277 SER A C 1
ATOM 2119 O O . SER A 1 277 ? -8.902 23.580 10.721 1.00 85.50 277 SER A O 1
ATOM 2121 N N . MET A 1 278 ? -10.867 24.493 10.150 1.00 88.19 278 MET A N 1
ATOM 2122 C CA . MET A 1 278 ? -11.661 23.265 10.245 1.00 88.19 278 MET A CA 1
ATOM 2123 C C . MET A 1 278 ? -11.624 22.422 8.953 1.00 88.19 278 MET A C 1
ATOM 2125 O O . MET A 1 278 ? -11.987 21.244 8.967 1.00 88.19 278 MET A O 1
ATOM 2129 N N . LEU A 1 279 ? -11.182 22.996 7.825 1.00 88.94 279 LEU A N 1
ATOM 2130 C CA . LEU A 1 279 ? -11.051 22.268 6.564 1.00 88.94 279 LEU A CA 1
ATOM 2131 C C . LEU A 1 279 ? -10.020 21.142 6.721 1.00 88.94 279 LEU A C 1
ATOM 2133 O O . LEU A 1 279 ? -8.911 21.359 7.198 1.00 88.94 279 LEU A O 1
ATOM 2137 N N . GLY A 1 280 ? -10.387 19.927 6.311 1.00 88.19 280 GLY A N 1
ATOM 2138 C CA . GLY A 1 280 ? -9.496 18.766 6.396 1.00 88.19 280 GLY A CA 1
ATOM 2139 C C . GLY A 1 280 ? -9.427 18.088 7.770 1.00 88.19 280 GLY A C 1
ATOM 2140 O O . GLY A 1 280 ? -8.759 17.068 7.889 1.00 88.19 280 GLY A O 1
ATOM 2141 N N . MET A 1 281 ? -10.157 18.561 8.787 1.00 92.06 281 MET A N 1
ATOM 2142 C CA . MET A 1 281 ? -10.103 17.984 10.145 1.00 92.06 281 MET A CA 1
ATOM 2143 C C . MET A 1 281 ? -10.728 16.588 10.288 1.00 92.06 281 MET A C 1
ATOM 2145 O O . MET A 1 281 ? -10.589 15.966 11.335 1.00 92.06 281 MET A O 1
ATOM 2149 N N . HIS A 1 282 ? -11.344 16.047 9.232 1.00 89.56 282 HIS A N 1
ATOM 2150 C CA . HIS A 1 282 ? -11.649 14.612 9.144 1.00 89.56 282 HIS A CA 1
ATOM 2151 C C . HIS A 1 282 ? -10.373 13.747 9.123 1.00 89.56 282 HIS A C 1
ATOM 2153 O O . HIS A 1 282 ? -10.418 12.570 9.454 1.00 89.56 282 HIS A O 1
ATOM 2159 N N . GLY A 1 283 ? -9.223 14.329 8.764 1.00 91.31 283 GLY A N 1
ATOM 2160 C CA . GLY A 1 283 ? -7.924 13.662 8.770 1.00 91.31 283 GLY A CA 1
ATOM 2161 C C . GLY A 1 283 ? -7.285 13.521 10.153 1.00 91.31 283 GLY A C 1
ATOM 2162 O O . GLY A 1 283 ? -6.226 12.910 10.259 1.00 91.31 283 GLY A O 1
ATOM 2163 N N . ASP A 1 284 ? -7.894 14.034 11.226 1.00 92.44 284 ASP A N 1
ATOM 2164 C CA . ASP A 1 284 ? -7.300 13.999 12.573 1.00 92.44 284 ASP A CA 1
ATOM 2165 C C . ASP A 1 284 ? -7.300 12.585 13.216 1.00 92.44 284 ASP A C 1
ATOM 2167 O O . ASP A 1 284 ? -6.793 12.367 14.321 1.00 92.44 284 ASP A O 1
ATOM 2171 N N . MET A 1 285 ? -7.806 11.591 12.475 1.00 93.94 285 MET A N 1
ATOM 2172 C CA . MET A 1 285 ? -7.726 10.154 12.750 1.00 93.94 285 MET A CA 1
ATOM 2173 C C . MET A 1 285 ? -6.614 9.429 11.971 1.00 93.94 285 MET A C 1
ATOM 2175 O O . MET A 1 285 ? -6.484 8.209 12.100 1.00 93.94 285 MET A O 1
ATOM 2179 N N . GLN A 1 286 ? -5.800 10.134 11.172 1.00 95.06 286 GLN A N 1
ATOM 2180 C CA . GLN A 1 286 ? -4.749 9.534 10.333 1.00 95.06 286 GLN A CA 1
ATOM 2181 C C . GLN A 1 286 ? -3.799 8.623 11.123 1.00 95.06 286 GLN A C 1
ATOM 2183 O O . GLN A 1 286 ? -3.404 7.576 10.617 1.00 95.06 286 GLN A O 1
ATOM 2188 N N . GLY A 1 287 ? -3.489 8.962 12.379 1.00 94.38 287 GLY A N 1
ATOM 2189 C CA . GLY A 1 287 ? -2.662 8.121 13.249 1.00 94.38 287 GLY A CA 1
ATOM 2190 C C . GLY A 1 287 ? -3.261 6.728 13.480 1.00 94.38 287 GLY A C 1
ATOM 2191 O O . GLY A 1 287 ? -2.564 5.726 13.342 1.00 94.38 287 GLY A O 1
ATOM 2192 N N . SER A 1 288 ? -4.562 6.644 13.775 1.00 94.56 288 SER A N 1
ATOM 2193 C CA . SER A 1 288 ? -5.280 5.362 13.894 1.00 94.56 288 SER A CA 1
ATOM 2194 C C . SER A 1 288 ? -5.331 4.599 12.568 1.00 94.56 288 SER A C 1
ATOM 2196 O O . SER A 1 288 ? -5.144 3.384 12.559 1.00 94.56 288 SER A O 1
ATOM 2198 N N . ALA A 1 289 ? -5.499 5.310 11.446 1.00 95.69 289 ALA A N 1
ATOM 2199 C CA . ALA A 1 289 ? -5.540 4.719 10.110 1.00 95.69 289 ALA A CA 1
ATOM 2200 C C . ALA A 1 289 ? -4.203 4.065 9.741 1.00 95.69 289 ALA A C 1
ATOM 2202 O O . ALA A 1 289 ? -4.173 2.953 9.218 1.00 95.69 289 ALA A O 1
ATOM 2203 N N . VAL A 1 290 ? -3.094 4.748 10.042 1.00 96.06 290 VAL A N 1
ATOM 2204 C CA . VAL A 1 290 ? -1.731 4.242 9.839 1.00 96.06 290 VAL A CA 1
ATOM 2205 C C . VAL A 1 290 ? -1.463 3.042 10.740 1.00 96.06 290 VAL A C 1
ATOM 2207 O O . VAL A 1 290 ? -0.915 2.051 10.262 1.00 96.06 290 VAL A O 1
ATOM 2210 N N . ALA A 1 291 ? -1.881 3.081 12.010 1.00 94.56 291 ALA A N 1
ATOM 2211 C CA . ALA A 1 291 ? -1.748 1.937 12.911 1.00 94.56 291 ALA A CA 1
ATOM 2212 C C . ALA A 1 291 ? -2.487 0.706 12.358 1.00 94.56 291 ALA A C 1
ATOM 2214 O O . ALA A 1 291 ? -1.877 -0.347 12.190 1.00 94.56 291 ALA A O 1
ATOM 2215 N N . LEU A 1 292 ? -3.758 0.859 11.973 1.00 95.31 292 LEU A N 1
ATOM 2216 C CA . LEU A 1 292 ? -4.558 -0.224 11.397 1.00 95.31 292 LEU A CA 1
ATOM 2217 C C . LEU A 1 292 ? -3.978 -0.739 10.064 1.00 95.31 292 LEU A C 1
ATOM 2219 O O . LEU A 1 292 ? -3.886 -1.947 9.849 1.00 95.31 292 LEU A O 1
ATOM 2223 N N . GLY A 1 293 ? -3.522 0.162 9.187 1.00 96.81 293 GLY A N 1
ATOM 2224 C CA . GLY A 1 293 ? -2.818 -0.194 7.951 1.00 96.81 293 GLY A CA 1
ATOM 2225 C C . GLY A 1 293 ? -1.520 -0.968 8.205 1.00 96.81 293 GLY A C 1
ATOM 2226 O O . GLY A 1 293 ? -1.227 -1.935 7.503 1.00 96.81 293 GLY A O 1
ATOM 2227 N N . THR A 1 294 ? -0.770 -0.597 9.244 1.0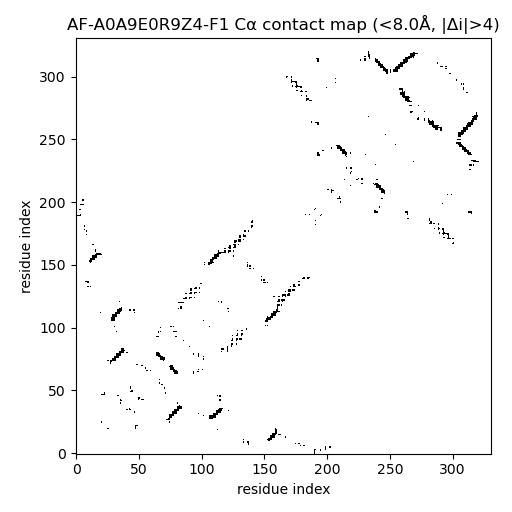0 96.19 294 THR A N 1
ATOM 2228 C CA . THR A 1 294 ? 0.454 -1.299 9.657 1.00 96.19 294 THR A CA 1
ATOM 2229 C C . THR A 1 294 ? 0.136 -2.713 10.133 1.00 96.19 294 THR A C 1
ATOM 2231 O O . THR A 1 294 ? 0.801 -3.660 9.724 1.00 96.19 294 THR A O 1
ATOM 2234 N N . MET A 1 295 ? -0.915 -2.884 10.934 1.00 94.12 295 MET A N 1
ATOM 2235 C CA . MET A 1 295 ? -1.355 -4.195 11.433 1.00 94.12 295 MET A CA 1
ATOM 2236 C C . MET A 1 295 ? -1.784 -5.122 10.296 1.00 94.12 295 MET A C 1
ATOM 2238 O O . MET A 1 295 ? -1.400 -6.295 10.272 1.00 94.12 295 MET A O 1
ATOM 2242 N N . LEU A 1 296 ? -2.498 -4.582 9.301 1.00 96.25 296 LEU A N 1
ATOM 2243 C CA . LEU A 1 296 ? -2.817 -5.312 8.078 1.00 96.25 296 LEU A CA 1
ATOM 2244 C C . LEU A 1 296 ? -1.540 -5.758 7.353 1.00 96.25 296 LEU A C 1
ATOM 2246 O O . LEU A 1 296 ? -1.399 -6.937 7.036 1.00 96.25 296 LEU A O 1
ATOM 2250 N N . ALA A 1 297 ? -0.581 -4.851 7.143 1.00 96.44 297 ALA A N 1
ATOM 2251 C CA . ALA A 1 297 ? 0.679 -5.182 6.479 1.00 96.44 297 ALA A CA 1
ATOM 2252 C C . ALA A 1 297 ? 1.477 -6.262 7.237 1.00 96.44 297 ALA A C 1
ATOM 2254 O O . ALA A 1 297 ? 1.938 -7.226 6.626 1.00 96.44 297 ALA A O 1
ATOM 2255 N N . LEU A 1 298 ? 1.591 -6.155 8.565 1.00 94.44 298 LEU A N 1
ATOM 2256 C CA . LEU A 1 298 ? 2.264 -7.152 9.408 1.00 94.44 298 LEU A CA 1
ATOM 2257 C C . LEU A 1 298 ? 1.585 -8.526 9.326 1.00 94.44 298 LEU A C 1
ATOM 2259 O O . LEU A 1 298 ? 2.265 -9.548 9.242 1.00 94.44 298 LEU A O 1
ATOM 2263 N N . THR A 1 299 ? 0.251 -8.551 9.297 1.00 93.94 299 THR A N 1
ATOM 2264 C CA . THR A 1 299 ? -0.533 -9.788 9.153 1.00 93.94 299 THR A CA 1
ATOM 2265 C C . THR A 1 299 ? -0.290 -10.441 7.799 1.00 93.94 299 THR A C 1
ATOM 2267 O O . THR A 1 299 ? 0.024 -11.628 7.730 1.00 93.94 299 THR A O 1
ATOM 2270 N N . ARG A 1 300 ? -0.342 -9.659 6.714 1.00 93.56 300 ARG A N 1
ATOM 2271 C CA . ARG A 1 300 ? -0.057 -10.129 5.349 1.00 93.56 300 ARG A CA 1
ATOM 2272 C C . ARG A 1 300 ? 1.371 -10.646 5.183 1.00 93.56 300 ARG A C 1
ATOM 2274 O O . ARG A 1 300 ? 1.592 -11.565 4.399 1.00 93.56 300 ARG A O 1
ATOM 2281 N N . LEU A 1 301 ? 2.324 -10.085 5.927 1.00 93.25 301 LEU A N 1
ATOM 2282 C CA . LEU A 1 301 ? 3.715 -10.544 5.963 1.00 93.25 301 LEU A CA 1
ATOM 2283 C C . LEU A 1 301 ? 3.942 -11.753 6.862 1.00 93.25 301 LEU A C 1
ATOM 2285 O O . LEU A 1 301 ? 5.067 -12.250 6.918 1.00 93.25 301 LEU A O 1
ATOM 2289 N N . THR A 1 302 ? 2.912 -12.236 7.561 1.00 91.00 302 THR A N 1
ATOM 2290 C CA . THR A 1 302 ? 3.042 -13.295 8.568 1.00 91.00 302 THR A CA 1
ATOM 2291 C C . THR A 1 302 ? 4.150 -12.974 9.575 1.00 91.00 302 THR A C 1
ATOM 2293 O O . THR A 1 302 ? 4.991 -13.815 9.887 1.00 91.00 302 THR A O 1
ATOM 2296 N N . PHE A 1 303 ? 4.192 -11.719 10.035 1.00 88.38 303 PHE A N 1
ATOM 2297 C CA . PHE A 1 303 ? 5.251 -11.234 10.913 1.00 88.38 303 PHE A CA 1
ATOM 2298 C C . PHE A 1 303 ? 5.319 -12.080 12.205 1.00 88.38 303 PHE A C 1
ATOM 2300 O O . PHE A 1 303 ? 4.278 -12.322 12.822 1.00 88.38 303 PHE A O 1
ATOM 2307 N N . PRO A 1 304 ? 6.509 -12.565 12.613 1.00 82.94 304 PRO A N 1
ATOM 2308 C CA . PRO A 1 304 ? 6.629 -13.584 13.662 1.00 82.94 304 PRO A CA 1
ATOM 2309 C C . PRO A 1 304 ? 6.459 -13.034 15.086 1.00 82.94 304 PRO A C 1
ATOM 2311 O O . PRO A 1 304 ? 6.190 -13.800 16.018 1.00 82.94 304 PRO A O 1
ATOM 2314 N N . THR A 1 305 ? 6.589 -11.720 15.263 1.00 81.56 305 THR A N 1
ATOM 2315 C CA . THR A 1 305 ? 6.438 -11.061 16.563 1.00 81.56 305 THR A CA 1
ATOM 2316 C C . THR A 1 305 ? 4.966 -10.699 16.809 1.00 81.56 305 THR A C 1
ATOM 2318 O O . THR A 1 305 ? 4.303 -10.176 15.907 1.00 81.56 305 THR A O 1
ATOM 2321 N N . PRO A 1 306 ? 4.427 -10.950 18.017 1.00 75.69 306 PRO A N 1
ATOM 2322 C CA . PRO A 1 306 ? 3.083 -10.539 18.395 1.00 75.69 306 PRO A CA 1
ATOM 2323 C C . PRO A 1 306 ? 2.947 -9.022 18.348 1.00 75.69 306 PRO A C 1
ATOM 2325 O O . PRO A 1 306 ? 3.897 -8.284 18.617 1.00 75.69 306 PRO A O 1
ATOM 2328 N N . TRP A 1 307 ? 1.741 -8.544 18.090 1.00 79.56 307 TRP A N 1
ATOM 2329 C CA . TRP A 1 307 ? 1.453 -7.122 18.159 1.00 79.56 307 TRP A CA 1
ATOM 2330 C C . TRP A 1 307 ? 0.121 -6.870 18.857 1.00 79.56 307 TRP A C 1
ATOM 2332 O O . TRP A 1 307 ? -0.790 -7.700 18.897 1.00 79.56 307 TRP A O 1
ATOM 2342 N N . THR A 1 308 ? 0.018 -5.681 19.425 1.00 59.38 308 THR A N 1
ATOM 2343 C CA . THR A 1 308 ? -1.209 -5.103 19.951 1.00 59.38 308 THR A CA 1
ATOM 2344 C C . THR A 1 308 ? -1.256 -3.664 19.458 1.00 59.38 308 THR A C 1
ATOM 2346 O O . THR A 1 308 ? -0.260 -2.950 19.544 1.00 59.38 308 THR A O 1
ATOM 2349 N N . ALA A 1 309 ? -2.393 -3.195 18.958 1.00 55.91 309 ALA A N 1
ATOM 2350 C CA . ALA A 1 309 ? -2.631 -1.756 18.929 1.00 55.91 309 ALA A CA 1
ATOM 2351 C C . ALA A 1 309 ? -3.826 -1.418 19.794 1.00 55.91 309 ALA A C 1
ATOM 2353 O O . ALA A 1 309 ? -4.835 -2.116 19.792 1.00 55.91 309 ALA A O 1
ATOM 2354 N N . GLY A 1 310 ? -3.686 -0.329 20.535 1.00 43.25 310 GLY A N 1
ATOM 2355 C CA . GLY A 1 310 ? -4.795 0.351 21.180 1.00 43.25 310 GLY A CA 1
ATOM 2356 C C . GLY A 1 310 ? -5.108 1.612 20.389 1.00 43.25 310 GLY A C 1
ATOM 2357 O O . GLY A 1 310 ? -4.205 2.379 20.049 1.00 43.25 310 GLY A O 1
ATOM 2358 N N . TRP A 1 311 ? -6.378 1.840 20.092 1.00 59.91 311 TRP A N 1
ATOM 2359 C CA . TRP A 1 311 ? -6.841 3.064 19.455 1.00 59.91 311 TRP A CA 1
ATOM 2360 C C . TRP A 1 311 ? -7.498 3.990 20.445 1.00 59.91 311 TRP A C 1
ATOM 2362 O O . TRP A 1 311 ? -8.222 3.560 21.331 1.00 59.91 311 TRP A O 1
ATOM 2372 N N . LEU A 1 312 ? -7.304 5.280 20.213 1.00 46.00 312 LEU A N 1
ATOM 2373 C CA . LEU A 1 312 ? -8.010 6.343 20.901 1.00 46.00 312 LEU A CA 1
ATOM 2374 C C . LEU A 1 312 ? -9.102 6.859 19.951 1.00 46.00 312 LEU A C 1
ATOM 2376 O O . LEU A 1 312 ? -8.808 7.714 19.115 1.00 46.00 312 LEU A O 1
ATOM 2380 N N . TRP A 1 313 ? -10.335 6.343 20.015 1.00 53.06 313 TRP A N 1
ATOM 2381 C CA . TRP A 1 313 ? -11.437 6.948 19.260 1.00 53.06 313 TRP A CA 1
ATOM 2382 C C . TRP A 1 313 ? -11.867 8.209 19.981 1.00 53.06 313 TRP A C 1
ATOM 2384 O O . TRP A 1 313 ? -12.572 8.144 20.985 1.00 53.06 313 TRP A O 1
ATOM 2394 N N . LEU A 1 314 ? -11.467 9.366 19.469 1.00 45.91 314 LEU A N 1
ATOM 2395 C CA . LEU A 1 314 ? -12.073 10.608 19.919 1.00 45.91 314 LEU A CA 1
ATOM 2396 C C . LEU A 1 314 ? -13.056 11.068 18.853 1.00 45.91 314 LEU A C 1
ATOM 2398 O O . LEU A 1 314 ? -12.910 10.866 17.646 1.00 45.91 314 LEU A O 1
ATOM 2402 N N . LYS A 1 315 ? -14.120 11.678 19.327 1.00 51.47 315 LYS A N 1
ATOM 2403 C CA . LYS A 1 315 ? -15.109 12.297 18.474 1.00 51.47 315 LYS A CA 1
ATOM 2404 C C . LYS A 1 315 ? -14.599 13.639 17.937 1.00 51.47 315 LYS A C 1
ATOM 2406 O O . LYS A 1 315 ? -13.675 14.218 18.498 1.00 51.47 315 LYS A O 1
ATOM 2411 N N . THR A 1 316 ? -15.308 14.174 16.942 1.00 40.47 316 THR A N 1
ATOM 2412 C CA . THR A 1 316 ? -15.774 15.577 16.912 1.00 40.47 316 THR A CA 1
ATOM 2413 C C . THR A 1 316 ? -15.806 16.174 18.309 1.00 40.47 316 THR A C 1
ATOM 2415 O O . THR A 1 316 ? -16.782 16.011 19.043 1.00 40.47 316 THR A O 1
ATOM 2418 N N . THR A 1 317 ? -14.745 16.893 18.667 1.00 39.72 317 THR A N 1
ATOM 2419 C CA . THR A 1 317 ? -14.880 17.969 19.641 1.00 39.72 317 THR A CA 1
ATOM 2420 C C . THR A 1 317 ? -16.041 18.819 19.118 1.00 39.72 317 THR A C 1
ATOM 2422 O O . THR A 1 317 ? -16.096 19.099 17.931 1.00 39.72 317 THR A O 1
ATOM 2425 N N . SER A 1 318 ? -17.078 19.073 19.906 1.00 38.59 318 SER A N 1
ATOM 2426 C CA . SER A 1 318 ? -18.183 19.951 19.503 1.00 38.59 318 SER A CA 1
ATOM 2427 C C . SER A 1 318 ? -18.165 21.169 20.406 1.00 38.59 318 SER A C 1
ATOM 2429 O O . SER A 1 318 ? -17.840 21.052 21.587 1.00 38.59 318 SER A O 1
ATOM 2431 N N . ALA A 1 319 ? -18.491 22.342 19.861 1.00 34.22 319 ALA A N 1
ATOM 2432 C CA . ALA A 1 319 ? -18.676 23.536 20.676 1.00 34.22 319 ALA A CA 1
ATOM 2433 C C . ALA A 1 319 ? -19.723 23.245 21.765 1.00 34.22 319 ALA A C 1
ATOM 2435 O O . ALA A 1 319 ? -20.788 22.694 21.471 1.00 34.22 319 ALA A O 1
ATOM 2436 N N . GLN A 1 320 ? -19.396 23.578 23.016 1.00 31.97 320 GLN A N 1
ATOM 2437 C CA . GLN A 1 320 ? -20.263 23.378 24.177 1.00 31.97 320 GLN A CA 1
ATOM 2438 C C . GLN A 1 320 ? -21.701 23.843 23.898 1.00 31.97 320 GLN A C 1
ATOM 2440 O O . GLN A 1 320 ? -21.931 24.973 23.460 1.00 31.97 320 GLN A O 1
ATOM 2445 N N . ARG A 1 321 ? -22.691 23.018 24.269 1.00 32.12 321 ARG A N 1
ATOM 2446 C CA . ARG A 1 321 ? -23.984 23.571 24.685 1.00 32.12 321 ARG A CA 1
ATOM 2447 C C . ARG A 1 321 ? -23.700 24.401 25.932 1.00 32.12 321 ARG A C 1
ATOM 2449 O O . ARG A 1 321 ? -23.216 23.858 26.919 1.00 32.12 321 ARG A O 1
ATOM 2456 N N . ARG A 1 322 ? -24.013 25.700 25.895 1.00 31.88 322 ARG A N 1
ATOM 2457 C CA . ARG A 1 322 ? -24.192 26.490 27.119 1.00 31.88 322 ARG A CA 1
ATOM 2458 C C . ARG A 1 322 ? -25.229 25.752 27.968 1.00 31.88 322 ARG A C 1
ATOM 2460 O O . ARG A 1 322 ? -26.409 25.777 27.623 1.00 31.88 322 ARG A O 1
ATOM 2467 N N . SER A 1 323 ? -24.807 25.049 29.017 1.00 29.06 323 SER A N 1
ATOM 2468 C CA . SER A 1 323 ? -25.741 24.644 30.056 1.00 29.06 323 SER A CA 1
ATOM 2469 C C . SER A 1 323 ? -26.099 25.913 30.815 1.00 29.06 323 SER A C 1
ATOM 2471 O O . SER A 1 323 ? -25.266 26.587 31.419 1.00 29.06 323 SER A O 1
ATOM 2473 N N . SER A 1 324 ? -27.357 26.305 30.680 1.00 28.52 324 SER A N 1
ATOM 2474 C CA . SER A 1 324 ? -27.984 27.299 31.525 1.00 28.52 324 SER A CA 1
ATOM 2475 C C . SER A 1 324 ? -27.855 26.815 32.968 1.00 28.52 324 SER A C 1
ATOM 2477 O O . SER A 1 324 ? -28.532 25.869 33.367 1.00 28.52 324 SER A O 1
ATOM 2479 N N . ALA A 1 325 ? -26.977 27.445 33.744 1.00 28.55 325 ALA A N 1
ATOM 2480 C CA . ALA A 1 325 ? -27.034 27.393 35.194 1.00 28.55 325 ALA A CA 1
ATOM 2481 C C . ALA A 1 325 ? -28.328 28.098 35.622 1.00 28.55 325 ALA A C 1
ATOM 2483 O O . ALA A 1 325 ? -28.371 29.312 35.800 1.00 28.55 325 ALA A O 1
ATOM 2484 N N . MET A 1 326 ? -29.413 27.336 35.696 1.00 30.86 326 MET A N 1
ATOM 2485 C CA . MET A 1 326 ? -30.670 27.772 36.283 1.00 30.86 326 MET A CA 1
ATOM 2486 C C . MET A 1 326 ? -31.171 26.644 37.176 1.00 30.86 326 MET A C 1
ATOM 2488 O O . MET A 1 326 ? -32.033 25.861 36.792 1.00 30.86 326 MET A O 1
ATOM 2492 N N . THR A 1 327 ? -30.601 26.569 38.378 1.00 26.89 327 THR A N 1
ATOM 2493 C CA . THR A 1 327 ? -31.225 25.863 39.496 1.00 26.89 327 THR A CA 1
ATOM 2494 C C . THR A 1 327 ? -31.534 26.902 40.558 1.00 26.89 327 THR A C 1
ATOM 2496 O O . THR A 1 327 ? -30.649 27.459 41.202 1.00 26.89 327 THR A O 1
ATOM 2499 N N . LEU A 1 328 ? -32.828 27.196 40.642 1.00 28.95 328 LEU A N 1
ATOM 2500 C CA . LEU A 1 328 ? -33.484 27.952 41.692 1.00 28.95 328 LEU A CA 1
ATOM 2501 C C . LEU A 1 328 ? -33.190 27.321 43.059 1.00 28.95 328 LEU A C 1
ATOM 2503 O O . LEU A 1 328 ? -33.352 26.115 43.241 1.00 28.95 328 LEU A O 1
ATOM 2507 N N . LEU A 1 329 ? -32.808 28.166 44.012 1.00 26.38 329 LEU A N 1
ATOM 2508 C CA . LEU A 1 329 ? -32.820 27.874 45.444 1.00 26.38 329 LEU A CA 1
ATOM 2509 C C . LEU A 1 329 ? -34.263 27.620 45.920 1.00 26.38 329 LEU A C 1
ATOM 2511 O O . LEU A 1 329 ? -35.135 28.448 45.638 1.00 26.38 329 LEU A O 1
ATOM 2515 N N . PRO A 1 330 ? -34.527 26.577 46.720 1.00 28.59 330 PRO A N 1
ATOM 2516 C CA . PRO A 1 330 ? -35.551 26.621 47.749 1.00 28.59 330 PRO A CA 1
ATOM 2517 C C . PRO A 1 330 ? -34.940 27.114 49.073 1.00 28.59 330 PRO A C 1
ATOM 2519 O O . PRO A 1 330 ? -33.749 26.944 49.317 1.00 28.59 330 PRO A O 1
ATOM 2522 N N . ARG A 1 331 ? -35.793 27.773 49.860 1.00 35.50 331 ARG A N 1
ATOM 2523 C CA . ARG A 1 331 ? -35.521 28.539 51.089 1.00 35.50 331 ARG A CA 1
ATOM 2524 C C . ARG A 1 331 ? -34.717 27.814 52.162 1.00 35.50 331 ARG A C 1
ATOM 2526 O O . ARG A 1 331 ? -34.955 26.602 52.342 1.00 35.50 331 ARG A O 1
#

Nearest PDB structures (foldseek):
  8pz0-assembly1_A  TM=8.481E-01  e=8.584E-20  Pseudomonas aeruginosa PA14
  4zi6-assembly1_D  TM=8.169E-01  e=3.639E-18  Helicobacter pylori 26695
  4x2t-assembly1_A  TM=7.861E-01  e=7.032E-17  Plasmodium falciparum 3D7
  4r7m-assembly2_I  TM=7.871E-01  e=3.186E-16  Plasmodium falciparum 3D7
  8sw9-assembly1_A  TM=7.450E-01  e=9.512E-17  Plasmodium falciparum